Protein AF-0000000079330263 (afdb_homodimer)

Foldseek 3Di:
DFDWDFPPADPVVGDGQWIDGPQKIKGFWQFDDFQDDPLVGLVRSVVSVQVVQVVVPHGPLQFAEKEKEFQDQVCVVSNVVVQCVRNVPSHHHYDYDYDDDPDHRTGIHMITMGGHDD/DFDKDFPPADPVVGDGQWIDTHQKIKGWWQFDDFQDDPLVGLVRSVVSVQVVQVVVPHGPLQFAEKEKEFQDQVCVVSNVVVQCVRNVPSHHHYDYDYDDDPDHRTGIHMITMGGHDD

Structure (mmCIF, N/CA/C/O backbone):
data_AF-0000000079330263-model_v1
#
loop_
_entity.id
_entity.type
_entity.pdbx_description
1 polymer 'Enamine deaminase RidA'
#
loop_
_atom_site.group_PDB
_atom_site.id
_atom_site.type_symbol
_atom_site.label_atom_id
_atom_site.label_alt_id
_atom_site.label_comp_id
_atom_site.label_asym_id
_atom_site.label_entity_id
_atom_site.label_seq_id
_atom_site.pdbx_PDB_ins_code
_atom_site.Cartn_x
_atom_site.Cartn_y
_atom_site.Cartn_z
_atom_site.occupancy
_atom_site.B_iso_or_equiv
_atom_site.auth_seq_id
_atom_site.auth_comp_id
_atom_site.auth_asym_id
_atom_site.auth_atom_id
_atom_site.pdbx_PDB_model_num
ATOM 1 N N . MET A 1 1 ? -25.031 -0.51 -0.385 1 53.75 1 MET A N 1
ATOM 2 C CA . MET A 1 1 ? -24.031 0.442 0.065 1 53.75 1 MET A CA 1
ATOM 3 C C . MET A 1 1 ? -22.641 -0.197 0.071 1 53.75 1 MET A C 1
ATOM 5 O O . MET A 1 1 ? -22.453 -1.293 0.605 1 53.75 1 MET A O 1
ATOM 9 N N . ARG A 1 2 ? -21.766 0.109 -0.722 1 77.62 2 ARG A N 1
ATOM 10 C CA . ARG A 1 2 ? -20.484 -0.572 -0.693 1 77.62 2 ARG A CA 1
ATOM 11 C C . ARG A 1 2 ? -19.578 0.014 0.385 1 77.62 2 ARG A C 1
ATOM 13 O O . ARG A 1 2 ? -19.422 1.234 0.486 1 77.62 2 ARG A O 1
ATOM 20 N N . GLU A 1 3 ? -19.422 -0.667 1.469 1 88.94 3 GLU A N 1
ATOM 21 C CA . GLU A 1 3 ? -18.609 -0.334 2.629 1 88.94 3 GLU A CA 1
ATOM 22 C C . GLU A 1 3 ? -17.203 -0.909 2.492 1 88.94 3 GLU A C 1
ATOM 24 O O . GLU A 1 3 ? -16.969 -1.828 1.702 1 88.94 3 GLU A O 1
ATOM 29 N N . ILE A 1 4 ? -16.297 -0.275 3.236 1 96.69 4 ILE A N 1
ATOM 30 C CA . ILE A 1 4 ? -14.969 -0.854 3.342 1 96.69 4 ILE A CA 1
ATOM 31 C C . ILE A 1 4 ? -14.977 -1.976 4.375 1 96.69 4 ILE A C 1
ATOM 33 O O . ILE A 1 4 ? -15.406 -1.777 5.516 1 96.69 4 ILE A O 1
ATOM 37 N N . ILE A 1 5 ? -14.586 -3.131 4.012 1 97.44 5 ILE A N 1
ATOM 38 C CA . ILE A 1 5 ? -14.469 -4.277 4.91 1 97.44 5 ILE A CA 1
ATOM 39 C C . ILE A 1 5 ? -12.992 -4.605 5.125 1 97.44 5 ILE A C 1
ATOM 41 O O . ILE A 1 5 ? -12.234 -4.77 4.164 1 97.44 5 ILE A O 1
ATOM 45 N N . ARG A 1 6 ? -12.578 -4.641 6.348 1 97.75 6 ARG A N 1
ATOM 46 C CA . ARG A 1 6 ? -11.203 -4.957 6.723 1 97.75 6 ARG A CA 1
ATOM 47 C C . ARG A 1 6 ? -11.133 -6.281 7.477 1 97.75 6 ARG A C 1
ATOM 49 O O . ARG A 1 6 ? -11.867 -6.488 8.445 1 97.75 6 ARG A O 1
ATOM 56 N N . THR A 1 7 ? -10.281 -7.148 6.992 1 97.25 7 THR A N 1
ATOM 57 C CA . THR A 1 7 ? -10.109 -8.438 7.66 1 97.25 7 THR A CA 1
ATOM 58 C C . THR A 1 7 ? -8.633 -8.773 7.82 1 97.25 7 THR A C 1
ATOM 60 O O . THR A 1 7 ? -7.77 -8.094 7.258 1 97.25 7 THR A O 1
ATOM 63 N N . GLU A 1 8 ? -8.336 -9.859 8.766 1 95.81 8 GLU A N 1
ATOM 64 C CA . GLU A 1 8 ? -6.973 -10.211 9.141 1 95.81 8 GLU A CA 1
ATOM 65 C C . GLU A 1 8 ? -6.199 -8.992 9.625 1 95.81 8 GLU A C 1
ATOM 67 O O . GLU A 1 8 ? -5.145 -8.664 9.086 1 95.81 8 GLU A O 1
ATOM 72 N N . ILE A 1 9 ? -6.812 -8.414 10.609 1 95.56 9 ILE A N 1
ATOM 73 C CA . ILE A 1 9 ? -6.297 -7.176 11.188 1 95.56 9 ILE A CA 1
ATOM 74 C C . ILE A 1 9 ? -5.184 -7.496 12.18 1 95.56 9 ILE A C 1
ATOM 76 O O . ILE A 1 9 ? -5.367 -8.32 13.086 1 95.56 9 ILE A O 1
ATOM 80 N N . ASP A 1 10 ? -4.031 -6.91 11.914 1 92.88 10 ASP A N 1
ATOM 81 C CA . ASP A 1 10 ? -2.936 -6.957 12.875 1 92.88 10 ASP A CA 1
ATOM 82 C C . ASP A 1 10 ? -2.967 -5.742 13.805 1 92.88 10 ASP A C 1
ATOM 84 O O . ASP A 1 10 ? -2.574 -4.645 13.406 1 92.88 10 ASP A O 1
ATOM 88 N N . LYS A 1 11 ? -3.357 -5.902 14.992 1 90.19 11 LYS A N 1
ATOM 89 C CA . LYS A 1 11 ? -3.512 -4.801 15.938 1 90.19 11 LYS A CA 1
ATOM 90 C C . LYS A 1 11 ? -2.152 -4.289 16.406 1 90.19 11 LYS A C 1
ATOM 92 O O . LYS A 1 11 ? -1.993 -3.098 16.672 1 90.19 11 LYS A O 1
ATOM 97 N N . GLU A 1 12 ? -1.19 -5.18 16.438 1 87.06 12 GLU A N 1
ATOM 98 C CA . GLU A 1 12 ? 0.141 -4.812 16.906 1 87.06 12 GLU A CA 1
ATOM 99 C C . GLU A 1 12 ? 0.827 -3.848 15.945 1 87.06 12 GLU A C 1
ATOM 101 O O . GLU A 1 12 ? 1.35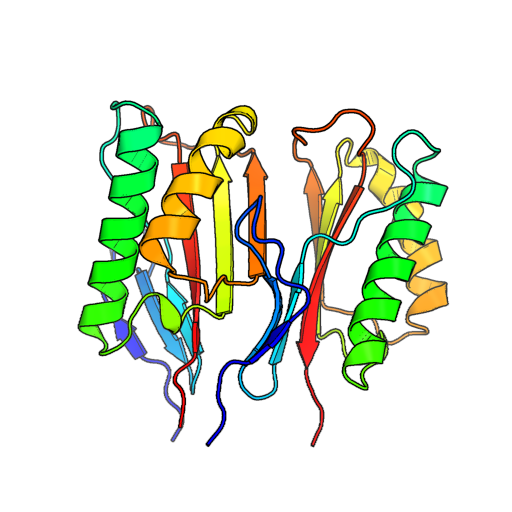4 -2.816 16.359 1 87.06 12 GLU A O 1
ATOM 106 N N . TRP A 1 13 ? 0.721 -4.148 14.672 1 86.88 13 TRP A N 1
ATOM 107 C CA . TRP A 1 13 ? 1.409 -3.324 13.688 1 86.88 13 TRP A CA 1
ATOM 108 C C . TRP A 1 13 ? 0.438 -2.371 13 1 86.88 13 TRP A C 1
ATOM 110 O O . TRP A 1 13 ? 0.838 -1.574 12.148 1 86.88 13 TRP A O 1
ATOM 120 N N . ALA A 1 14 ? -0.868 -2.486 13.328 1 91.31 14 ALA A N 1
ATOM 121 C CA . ALA A 1 14 ? -1.903 -1.544 12.906 1 91.31 14 ALA A CA 1
ATOM 122 C C . ALA A 1 14 ? -2.07 -1.551 11.391 1 91.31 14 ALA A C 1
ATOM 124 O O . ALA A 1 14 ? -1.958 -0.507 10.742 1 91.31 14 ALA A O 1
ATOM 125 N N . HIS A 1 15 ? -2.301 -2.674 10.805 1 93.88 15 HIS A N 1
ATOM 126 C CA . HIS A 1 15 ? -2.629 -2.824 9.391 1 93.88 15 HIS A CA 1
ATOM 127 C C . HIS A 1 15 ? -3.637 -3.949 9.18 1 93.88 15 HIS A C 1
ATOM 129 O O . HIS A 1 15 ? -3.824 -4.797 10.055 1 93.88 15 HIS A O 1
ATOM 135 N N . SER A 1 16 ? -4.285 -3.863 8.086 1 97.12 16 SER A N 1
ATOM 136 C CA . SER A 1 16 ? -5.184 -4.922 7.629 1 97.12 16 SER A CA 1
ATOM 137 C C . SER A 1 16 ? -4.617 -5.641 6.406 1 97.12 16 SER A C 1
ATOM 139 O O . SER A 1 16 ? -4.242 -5 5.422 1 97.12 16 SER A O 1
ATOM 141 N N . ALA A 1 17 ? -4.598 -6.922 6.492 1 97.81 17 ALA A N 1
ATOM 142 C CA . ALA A 1 17 ? -4.02 -7.699 5.398 1 97.81 17 ALA A CA 1
ATOM 143 C C . ALA A 1 17 ? -4.941 -7.715 4.188 1 97.81 17 ALA A C 1
ATOM 145 O O . ALA A 1 17 ? -4.484 -7.871 3.051 1 97.81 17 ALA A O 1
ATOM 146 N N . ILE A 1 18 ? -6.227 -7.613 4.4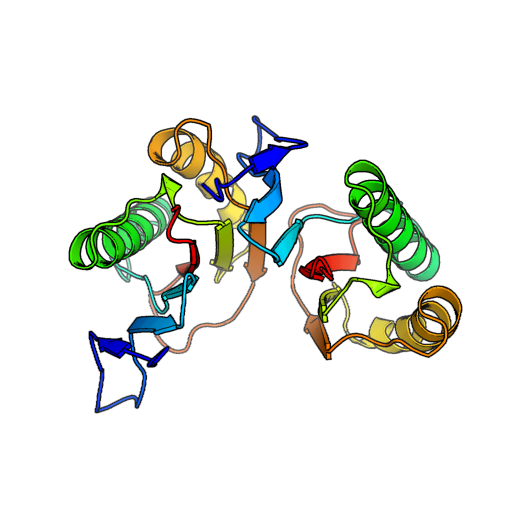65 1 98.62 18 ILE A N 1
ATOM 147 C CA . ILE A 1 18 ? -7.234 -7.621 3.408 1 98.62 18 ILE A CA 1
ATOM 148 C C . ILE A 1 18 ? -8.195 -6.449 3.602 1 98.62 18 ILE A C 1
ATOM 150 O O . ILE A 1 18 ? -8.836 -6.328 4.648 1 98.62 18 ILE A O 1
ATOM 154 N N . VAL A 1 19 ? -8.312 -5.637 2.623 1 98.62 19 VAL A N 1
ATOM 155 C CA . VAL A 1 19 ? -9.258 -4.52 2.648 1 98.62 19 VAL A CA 1
ATOM 156 C C . VAL A 1 19 ? -10.109 -4.539 1.384 1 98.62 19 VAL A C 1
ATOM 158 O O . VAL A 1 19 ? -9.602 -4.344 0.278 1 98.62 19 VAL A O 1
ATOM 161 N N . GLU A 1 20 ? -11.367 -4.758 1.574 1 98.19 20 GLU A N 1
ATOM 162 C CA . GLU A 1 20 ? -12.32 -4.723 0.471 1 98.19 20 GLU A CA 1
ATOM 163 C C . GLU A 1 20 ? -12.984 -3.352 0.36 1 98.19 20 GLU A C 1
ATOM 165 O O . GLU A 1 20 ? -13.555 -2.85 1.331 1 98.19 20 GLU A O 1
ATOM 170 N N . ALA A 1 21 ? -12.875 -2.764 -0.748 1 97.38 21 ALA A N 1
ATOM 171 C CA . ALA A 1 21 ? -13.484 -1.472 -1.046 1 97.38 21 ALA A CA 1
ATOM 172 C C . ALA A 1 21 ? -14.102 -1.465 -2.441 1 97.38 21 ALA A C 1
ATOM 174 O O . ALA A 1 21 ? -13.383 -1.408 -3.443 1 97.38 21 ALA A O 1
ATOM 175 N N . GLY A 1 22 ? -15.438 -1.451 -2.51 1 94.5 22 GLY A N 1
ATOM 176 C CA . GLY A 1 22 ? -16.078 -1.619 -3.807 1 94.5 22 GLY A CA 1
ATOM 177 C C . GLY A 1 22 ? -15.711 -2.924 -4.488 1 94.5 22 GLY A C 1
ATOM 178 O O . GLY A 1 22 ? -15.789 -3.992 -3.879 1 94.5 22 GLY A O 1
ATOM 179 N N . ASP A 1 23 ? -15.297 -2.803 -5.777 1 95.5 23 ASP A N 1
ATOM 180 C CA . ASP A 1 23 ? -14.961 -4.012 -6.523 1 95.5 23 ASP A CA 1
ATOM 181 C C . ASP A 1 23 ? -13.469 -4.328 -6.402 1 95.5 23 ASP A C 1
ATOM 183 O O . ASP A 1 23 ? -13 -5.332 -6.941 1 95.5 23 ASP A O 1
ATOM 187 N N . TYR A 1 24 ? -12.812 -3.512 -5.668 1 97.5 24 TYR A N 1
ATOM 188 C CA . TYR A 1 24 ? -11.375 -3.73 -5.535 1 97.5 24 TYR A CA 1
ATOM 189 C C . TYR A 1 24 ? -11.023 -4.219 -4.133 1 97.5 24 TYR A C 1
ATOM 191 O O . TYR A 1 24 ? -11.719 -3.896 -3.164 1 97.5 24 TYR A O 1
ATOM 199 N N . VAL A 1 25 ? -10.023 -5.012 -4.082 1 98.5 25 VAL A N 1
ATOM 200 C CA . VAL A 1 25 ? -9.492 -5.539 -2.828 1 98.5 25 VAL A CA 1
ATOM 201 C C . VAL A 1 25 ? -7.992 -5.273 -2.75 1 98.5 25 VAL A C 1
ATOM 203 O O . VAL A 1 25 ? -7.254 -5.551 -3.697 1 98.5 25 VAL A O 1
ATOM 206 N N . TYR A 1 26 ? -7.578 -4.723 -1.641 1 98.75 26 TYR A N 1
ATOM 207 C CA . TYR A 1 26 ? -6.168 -4.469 -1.362 1 98.75 26 TYR A CA 1
ATOM 208 C C . TYR A 1 26 ? -5.605 -5.508 -0.402 1 98.75 26 TYR A C 1
ATOM 210 O O . TYR A 1 26 ? -6.145 -5.715 0.687 1 98.75 26 TYR A O 1
ATOM 218 N N . ILE A 1 27 ? -4.523 -6.168 -0.833 1 98.56 27 ILE A N 1
ATOM 219 C CA . ILE A 1 27 ? -3.893 -7.227 -0.053 1 98.56 27 ILE A CA 1
ATOM 220 C C . ILE A 1 27 ? -2.428 -6.875 0.199 1 98.56 27 ILE A C 1
ATOM 222 O O . ILE A 1 27 ? -1.695 -6.531 -0.732 1 98.56 27 ILE A O 1
ATOM 226 N N . SER A 1 28 ? -2.109 -7.012 1.499 1 97.44 28 SER A N 1
ATOM 227 C CA . SER A 1 28 ? -0.76 -6.547 1.806 1 97.44 28 SER A CA 1
ATOM 228 C C . SER A 1 28 ? -0.02 -7.539 2.691 1 97.44 28 SER A C 1
ATOM 230 O O . SER A 1 28 ? -0.624 -8.477 3.227 1 97.44 28 SER A O 1
ATOM 232 N N . TYR A 1 29 ? 1.244 -7.449 2.752 1 95.94 29 TYR A N 1
ATOM 233 C CA . TYR A 1 29 ? 2.146 -8.148 3.658 1 95.94 29 TYR A CA 1
ATOM 234 C C . TYR A 1 29 ? 2.098 -9.656 3.42 1 95.94 29 TYR A C 1
ATOM 236 O O . TYR A 1 29 ? 1.979 -10.438 4.367 1 95.94 29 TYR A O 1
ATOM 244 N N . CYS A 1 30 ? 2.23 -10.023 2.189 1 98.12 30 CYS A N 1
ATOM 245 C CA . CYS A 1 30 ? 2.352 -11.445 1.898 1 98.12 30 CYS A CA 1
ATOM 246 C C . CYS A 1 30 ? 3.814 -11.875 1.88 1 98.12 30 CYS A C 1
ATOM 248 O O . CYS A 1 30 ? 4.543 -11.57 0.934 1 98.12 30 CYS A O 1
ATOM 250 N N . MET A 1 31 ? 4.16 -12.531 2.846 1 97.56 31 MET A N 1
ATOM 251 C CA . MET A 1 31 ? 5.508 -13.062 3.018 1 97.56 31 MET A CA 1
ATOM 252 C C . MET A 1 31 ? 5.484 -14.344 3.848 1 97.56 31 MET A C 1
ATOM 254 O O . MET A 1 31 ? 4.609 -14.523 4.695 1 97.56 31 MET A O 1
ATOM 258 N N . LYS A 1 32 ? 6.445 -15.102 3.549 1 97.62 32 LYS A N 1
ATOM 259 C CA . LYS A 1 32 ? 6.574 -16.375 4.258 1 97.62 32 LYS A CA 1
ATOM 260 C C . LYS A 1 32 ? 7.949 -17 4.016 1 97.62 32 LYS A C 1
ATOM 262 O O . LYS A 1 32 ? 8.672 -16.578 3.111 1 97.62 32 LYS A O 1
ATOM 267 N N . SER A 1 33 ? 8.391 -17.984 4.953 1 97.69 33 SER A N 1
ATOM 268 C CA . SER A 1 33 ? 9.586 -18.812 4.82 1 97.69 33 SER A CA 1
ATOM 269 C C . SER A 1 33 ? 10.852 -17.984 5.039 1 97.69 33 SER A C 1
ATOM 271 O O . SER A 1 33 ? 11.805 -18.094 4.266 1 97.69 33 SER A O 1
ATOM 273 N N . GLU A 1 34 ? 10.797 -17.109 6.086 1 96.31 34 GLU A N 1
ATOM 274 C CA . GLU A 1 34 ? 11.938 -16.266 6.441 1 96.31 34 GLU A CA 1
ATOM 275 C C . GLU A 1 34 ? 13.188 -17.109 6.68 1 96.31 34 GLU A C 1
ATOM 277 O O . GLU A 1 34 ? 13.125 -18.141 7.348 1 96.31 34 GLU A O 1
ATOM 282 N N . GLY A 1 35 ? 14.242 -16.672 6.117 1 97.62 35 GLY A N 1
ATOM 283 C CA . GLY A 1 35 ? 15.508 -17.344 6.344 1 97.62 35 GLY A CA 1
ATOM 284 C C . GLY A 1 35 ? 15.773 -18.453 5.344 1 97.62 35 GLY A C 1
ATOM 285 O O . GLY A 1 35 ? 16.859 -19.031 5.32 1 97.62 35 GLY A O 1
ATOM 286 N N . GLN A 1 36 ? 14.859 -18.781 4.562 1 98.31 36 GLN A N 1
ATOM 2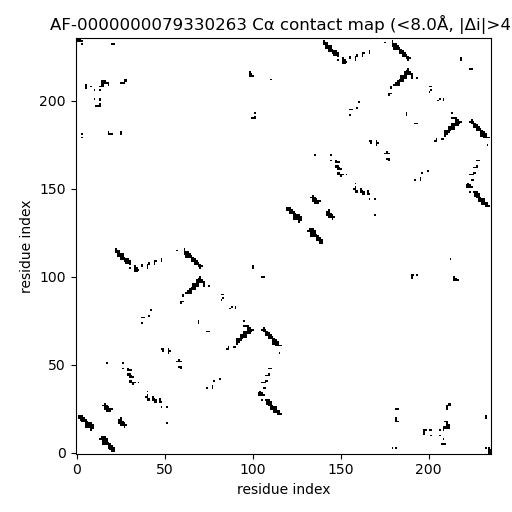87 C CA . GLN A 1 36 ? 15.031 -19.828 3.553 1 98.31 36 GLN A CA 1
ATOM 288 C C . GLN A 1 36 ? 15.508 -19.234 2.23 1 98.31 36 GLN A C 1
ATOM 290 O O . GLN A 1 36 ? 15.82 -18.047 2.152 1 98.31 36 GLN A O 1
ATOM 295 N N . SER A 1 37 ? 15.625 -20.156 1.206 1 97.94 37 SER A N 1
ATOM 296 C CA . SER A 1 37 ? 16.078 -19.703 -0.104 1 97.94 37 SER A CA 1
ATOM 297 C C . SER A 1 37 ? 15.086 -18.703 -0.702 1 97.94 37 SER A C 1
ATOM 299 O O . SER A 1 37 ? 13.906 -18.703 -0.349 1 97.94 37 SER A O 1
ATOM 301 N N . ILE A 1 38 ? 15.5 -17.938 -1.606 1 97.69 38 ILE A N 1
ATOM 302 C CA . ILE A 1 38 ? 14.664 -16.922 -2.26 1 97.69 38 ILE A CA 1
ATOM 303 C C . ILE A 1 38 ? 13.516 -17.609 -2.996 1 97.69 38 ILE A C 1
ATOM 305 O O . ILE A 1 38 ? 12.391 -17.109 -2.992 1 97.69 38 ILE A O 1
ATOM 309 N N . GLU A 1 39 ? 13.758 -18.703 -3.584 1 97.44 39 GLU A N 1
ATOM 310 C CA . GLU A 1 39 ? 12.703 -19.453 -4.27 1 97.44 39 GLU A CA 1
ATOM 311 C C . GLU A 1 39 ? 11.602 -19.859 -3.299 1 97.44 39 GLU A C 1
ATOM 313 O O . GLU A 1 39 ? 10.414 -19.734 -3.605 1 97.44 39 GLU A O 1
ATOM 318 N N . ASN A 1 40 ? 12.016 -20.312 -2.156 1 98.25 40 ASN A N 1
ATOM 319 C CA . ASN A 1 40 ? 11.055 -20.719 -1.139 1 98.25 40 ASN A CA 1
ATOM 320 C C . ASN A 1 40 ? 10.258 -19.516 -0.614 1 98.25 40 ASN A C 1
ATOM 322 O O . ASN A 1 40 ? 9.062 -19.625 -0.357 1 98.25 40 ASN A O 1
ATOM 326 N N . GLN A 1 41 ? 10.93 -18.453 -0.481 1 98.56 41 GLN A N 1
ATOM 327 C CA . GLN A 1 41 ? 10.25 -17.266 0.025 1 98.56 41 GLN A CA 1
ATOM 328 C C . GLN A 1 41 ? 9.25 -16.734 -0.995 1 98.56 41 GLN A C 1
ATOM 330 O O . GLN A 1 41 ? 8.148 -16.328 -0.634 1 98.56 41 GLN A O 1
ATOM 335 N N . ILE A 1 42 ? 9.617 -16.75 -2.318 1 98.38 42 ILE A N 1
ATOM 336 C CA . ILE A 1 42 ? 8.703 -16.297 -3.357 1 98.38 42 ILE A CA 1
ATOM 337 C C . ILE A 1 42 ? 7.484 -17.203 -3.408 1 98.38 42 ILE A C 1
ATOM 339 O O . ILE A 1 42 ? 6.344 -16.734 -3.387 1 98.38 42 ILE A O 1
ATOM 343 N N . ASN A 1 43 ? 7.723 -18.484 -3.367 1 98.25 43 ASN A N 1
ATOM 344 C CA . ASN A 1 43 ? 6.605 -19.422 -3.371 1 98.25 43 ASN A CA 1
ATOM 345 C C . ASN A 1 43 ? 5.727 -19.25 -2.137 1 98.25 43 ASN A C 1
ATOM 347 O O . ASN A 1 43 ? 4.496 -19.25 -2.242 1 98.25 43 ASN A O 1
ATOM 351 N N . GLY A 1 44 ? 6.371 -19.141 -1.05 1 98.44 44 GLY A N 1
ATOM 352 C CA . GLY A 1 44 ? 5.629 -18.938 0.184 1 98.44 44 GLY A CA 1
ATOM 353 C C . GLY A 1 44 ? 4.777 -17.688 0.167 1 98.44 44 GLY A C 1
ATOM 354 O O . GLY A 1 44 ? 3.633 -17.703 0.628 1 98.44 44 GLY A O 1
ATOM 355 N N . ALA A 1 45 ? 5.309 -16.578 -0.339 1 98.5 45 ALA A N 1
ATOM 356 C CA . ALA A 1 45 ? 4.574 -15.32 -0.423 1 98.5 45 ALA A CA 1
ATOM 357 C C . ALA A 1 45 ? 3.334 -15.469 -1.301 1 98.5 45 ALA A C 1
ATOM 359 O O . ALA A 1 45 ? 2.258 -14.977 -0.951 1 98.5 45 ALA A O 1
ATOM 360 N N . PHE A 1 46 ? 3.471 -16.125 -2.377 1 98.44 46 PHE A N 1
ATOM 361 C CA . PHE A 1 46 ? 2.336 -16.312 -3.275 1 98.44 46 PHE A CA 1
ATOM 362 C C . PHE A 1 46 ? 1.331 -17.297 -2.691 1 98.44 46 PHE A C 1
ATOM 364 O O . PHE A 1 46 ? 0.13 -17.188 -2.949 1 98.44 46 PHE A O 1
ATOM 371 N N . ASP A 1 47 ? 1.809 -18.297 -1.874 1 98.69 47 ASP A N 1
ATOM 372 C CA . ASP A 1 47 ? 0.871 -19.125 -1.136 1 98.69 47 ASP A CA 1
ATOM 373 C C . ASP A 1 47 ? 0.003 -18.297 -0.199 1 98.69 47 ASP A C 1
ATOM 375 O O . ASP A 1 47 ? -1.213 -18.484 -0.134 1 98.69 47 ASP A O 1
ATOM 379 N N . VAL A 1 48 ? 0.627 -17.391 0.501 1 98.62 48 VAL A N 1
ATOM 380 C CA . VAL A 1 48 ? -0.09 -16.516 1.422 1 98.62 48 VAL A CA 1
ATOM 381 C C . VAL A 1 48 ? -1.102 -15.68 0.651 1 98.62 48 VAL A C 1
ATOM 383 O O . VAL A 1 48 ? -2.262 -15.562 1.055 1 98.62 48 VAL A O 1
ATOM 386 N N . LEU A 1 49 ? -0.643 -15.094 -0.496 1 98.56 49 LEU A N 1
ATOM 387 C CA . LEU A 1 49 ? -1.524 -14.281 -1.331 1 98.56 49 LEU A CA 1
ATOM 388 C C . LEU A 1 49 ? -2.727 -15.094 -1.798 1 98.56 49 LEU A C 1
ATOM 390 O O . LEU A 1 49 ? -3.867 -14.641 -1.699 1 98.56 49 LEU A O 1
ATOM 394 N N . SER A 1 50 ? -2.482 -16.266 -2.225 1 98.44 50 SER A N 1
ATOM 395 C CA . SER A 1 50 ? -3.549 -17.156 -2.689 1 98.44 50 SER A CA 1
ATOM 396 C C . SER A 1 50 ? -4.527 -17.469 -1.565 1 98.44 50 SER A C 1
ATOM 398 O O . SER A 1 50 ? -5.742 -17.422 -1.762 1 98.44 50 SER A O 1
ATOM 400 N N . GLU A 1 51 ? -4.02 -17.797 -0.457 1 98.56 51 GLU A N 1
ATOM 401 C CA . GLU A 1 51 ? -4.852 -18.125 0.694 1 98.56 51 GLU A CA 1
ATOM 402 C C . GLU A 1 51 ? -5.746 -16.953 1.085 1 98.56 51 GLU A C 1
ATOM 404 O O . GLU A 1 51 ? -6.926 -17.141 1.385 1 98.56 51 GLU A O 1
ATOM 409 N N . ARG A 1 52 ? -5.199 -15.805 1.096 1 98.44 52 ARG A N 1
ATOM 410 C CA . ARG A 1 52 ? -5.965 -14.617 1.446 1 98.44 52 ARG A CA 1
ATOM 411 C C . ARG A 1 52 ? -7.07 -14.352 0.427 1 98.44 52 ARG A C 1
ATOM 413 O O . ARG A 1 52 ? -8.195 -14.008 0.796 1 98.44 52 ARG A O 1
ATOM 420 N N . LEU A 1 53 ? -6.75 -14.5 -0.809 1 98.38 53 LEU A N 1
ATOM 421 C CA . LEU A 1 53 ? -7.75 -14.328 -1.86 1 98.38 53 LEU A CA 1
ATOM 422 C C . LEU A 1 53 ? -8.875 -15.344 -1.712 1 98.38 53 LEU A C 1
ATOM 424 O O . LEU A 1 53 ? -10.055 -14.992 -1.831 1 98.38 53 LEU A O 1
ATOM 428 N N . GLU A 1 54 ? -8.531 -16.547 -1.384 1 98.25 54 GLU A N 1
ATOM 429 C CA . GLU A 1 54 ? -9.523 -17.609 -1.25 1 98.25 54 GLU A CA 1
ATOM 430 C C . GLU A 1 54 ? -10.492 -17.328 -0.111 1 98.25 54 GLU A C 1
ATOM 432 O O . GLU A 1 54 ? -11.68 -17.656 -0.197 1 98.25 54 GLU A O 1
ATOM 437 N N . LYS A 1 55 ? -10.039 -16.734 0.914 1 97.88 55 LYS A N 1
ATOM 438 C CA . LYS A 1 55 ? -10.867 -16.406 2.07 1 97.88 55 LYS A CA 1
ATOM 439 C C . LYS A 1 55 ? -12.016 -15.484 1.681 1 97.88 55 LYS A C 1
ATOM 441 O O . LYS A 1 55 ? -13.016 -15.391 2.395 1 97.88 55 LYS A O 1
ATOM 446 N N . ILE A 1 56 ? -11.82 -14.82 0.568 1 97.31 56 ILE A N 1
ATOM 447 C CA . ILE A 1 56 ? -12.859 -13.875 0.166 1 97.31 56 ILE A CA 1
ATOM 448 C C . ILE A 1 56 ? -13.422 -14.289 -1.192 1 97.31 56 ILE A C 1
ATOM 450 O O . ILE A 1 56 ? -13.969 -13.453 -1.923 1 97.31 56 ILE A O 1
ATOM 454 N N . GLY A 1 57 ? -13.164 -15.477 -1.587 1 97.69 57 GLY A N 1
ATOM 455 C CA . GLY A 1 57 ? -13.781 -16.062 -2.766 1 97.69 57 GLY A CA 1
ATOM 456 C C . GLY A 1 57 ? -13.094 -15.664 -4.059 1 97.69 57 GLY A C 1
ATOM 457 O O . GLY A 1 57 ? -13.711 -15.68 -5.125 1 97.69 57 GLY A O 1
ATOM 458 N N . LEU A 1 58 ? -11.898 -15.211 -4.035 1 98.19 58 LEU A N 1
ATOM 459 C CA . LEU A 1 58 ? -11.133 -14.836 -5.215 1 98.19 58 LEU A CA 1
ATOM 460 C C . LEU A 1 58 ? -9.953 -15.773 -5.426 1 98.19 58 LEU A C 1
ATOM 462 O O . LEU A 1 58 ? -9.727 -16.688 -4.621 1 98.19 58 LEU A O 1
ATOM 466 N N . THR A 1 59 ? -9.352 -15.602 -6.555 1 97.88 59 THR A N 1
ATOM 467 C CA . THR A 1 59 ? -8.172 -16.375 -6.918 1 97.88 59 THR A CA 1
ATOM 468 C C . THR A 1 59 ? -7.074 -15.469 -7.465 1 97.88 59 THR A C 1
ATOM 470 O O . THR A 1 59 ? -7.258 -14.258 -7.574 1 97.88 59 THR A O 1
ATOM 473 N N . LEU A 1 60 ? -5.941 -16.047 -7.812 1 98 60 LEU A N 1
ATOM 474 C CA . LEU A 1 60 ? -4.844 -15.273 -8.383 1 98 60 LEU A CA 1
ATOM 475 C C . LEU A 1 60 ? -5.266 -14.617 -9.688 1 98 60 LEU A C 1
ATOM 477 O O . LEU A 1 60 ? -4.746 -13.562 -10.055 1 98 60 LEU A O 1
ATOM 481 N N . LYS A 1 61 ? -6.23 -15.148 -10.367 1 96.44 61 LYS A N 1
ATOM 482 C CA . LYS A 1 61 ? -6.711 -14.594 -11.625 1 96.44 61 LYS A CA 1
ATOM 483 C C . LYS A 1 61 ? -7.402 -13.25 -11.414 1 96.44 61 LYS A C 1
ATOM 485 O O . LYS A 1 61 ? -7.586 -12.484 -12.359 1 96.44 61 LYS A O 1
ATOM 490 N N . SER A 1 62 ? -7.773 -13.016 -10.219 1 98.06 62 SER A N 1
ATOM 491 C CA . SER A 1 62 ? -8.484 -11.781 -9.891 1 98.06 62 SER A CA 1
ATOM 492 C C . SER A 1 62 ? -7.508 -10.641 -9.633 1 98.06 62 SER A C 1
ATOM 494 O O . SER A 1 62 ? -7.922 -9.492 -9.453 1 98.06 62 SER A O 1
ATOM 496 N N . VAL A 1 63 ? -6.199 -10.93 -9.648 1 98.5 63 VAL A N 1
ATOM 497 C CA . VAL A 1 63 ? -5.207 -9.898 -9.336 1 98.5 63 VAL A CA 1
ATOM 498 C C . VAL A 1 63 ? -4.984 -9.008 -10.555 1 98.5 63 VAL A C 1
ATOM 500 O O . VAL A 1 63 ? -4.602 -9.492 -11.617 1 98.5 63 VAL A O 1
ATOM 503 N N . ALA A 1 64 ? -5.281 -7.711 -10.352 1 98.31 64 ALA A N 1
ATOM 504 C CA . ALA A 1 64 ? -5.102 -6.734 -11.422 1 98.31 64 ALA A CA 1
ATOM 505 C C . ALA A 1 64 ? -3.682 -6.176 -11.422 1 98.31 64 ALA A C 1
ATOM 507 O O . ALA A 1 64 ? -3.111 -5.914 -12.484 1 98.31 64 ALA A O 1
ATOM 508 N N . GLN A 1 65 ? -3.092 -5.988 -10.227 1 98.19 65 GLN A N 1
ATOM 509 C CA . GLN A 1 65 ? -1.765 -5.402 -10.07 1 98.19 65 GLN A CA 1
ATOM 510 C C . GLN A 1 65 ? -1.033 -6.008 -8.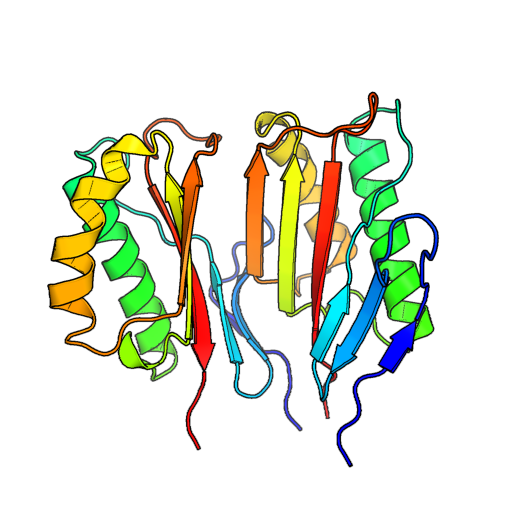883 1 98.19 65 GLN A C 1
ATOM 512 O O . GLN A 1 65 ? -1.662 -6.41 -7.898 1 98.19 65 GLN A O 1
ATOM 517 N N . MET A 1 66 ? 0.285 -6.07 -9.016 1 97.69 66 MET A N 1
ATOM 518 C CA . MET A 1 66 ? 1.044 -6.504 -7.852 1 97.69 66 MET A CA 1
ATOM 519 C C . MET A 1 66 ? 2.361 -5.746 -7.742 1 97.69 66 MET A C 1
ATOM 521 O O . MET A 1 66 ? 2.941 -5.352 -8.758 1 97.69 66 MET A O 1
ATOM 525 N N . ASP A 1 67 ? 2.805 -5.516 -6.531 1 97.94 67 ASP A N 1
ATOM 526 C CA . ASP A 1 67 ? 4.102 -4.957 -6.168 1 97.94 67 ASP A CA 1
ATOM 527 C C . ASP A 1 67 ? 5.004 -6.023 -5.547 1 97.94 67 ASP A C 1
ATOM 529 O O . ASP A 1 67 ? 4.699 -6.555 -4.48 1 97.94 67 ASP A O 1
ATOM 533 N N . CYS A 1 68 ? 6.07 -6.273 -6.258 1 98.25 68 CYS A N 1
ATOM 534 C CA . CYS A 1 68 ? 7.035 -7.258 -5.785 1 98.25 68 CYS A CA 1
ATOM 535 C C . CYS A 1 68 ? 8.258 -6.574 -5.18 1 98.25 68 CYS A C 1
ATOM 537 O O . CYS A 1 68 ? 9.062 -5.98 -5.902 1 98.25 68 CYS A O 1
ATOM 539 N N . LEU A 1 69 ? 8.414 -6.691 -3.852 1 98.25 69 LEU A N 1
ATOM 540 C CA . LEU A 1 69 ? 9.5 -6.059 -3.111 1 98.25 69 LEU A CA 1
ATOM 541 C C . LEU A 1 69 ? 10.633 -7.051 -2.857 1 98.25 69 LEU A C 1
ATOM 543 O O . LEU A 1 69 ? 10.414 -8.117 -2.273 1 98.25 69 LEU A O 1
ATOM 547 N N . PHE A 1 70 ? 11.812 -6.68 -3.283 1 98 70 PHE A N 1
ATOM 548 C CA . PHE A 1 70 ? 12.992 -7.527 -3.127 1 98 70 PHE A CA 1
ATOM 549 C C . PHE A 1 70 ? 14.023 -6.855 -2.23 1 98 70 PHE A C 1
ATOM 551 O O . PHE A 1 70 ? 14.219 -5.641 -2.301 1 98 70 PHE A O 1
ATOM 558 N N . ARG A 1 71 ? 14.711 -7.699 -1.418 1 97.69 71 ARG A N 1
ATOM 559 C CA . ARG A 1 71 ? 15.914 -7.223 -0.742 1 97.69 71 ARG A CA 1
ATOM 560 C C . ARG A 1 71 ? 17.062 -7.043 -1.729 1 97.69 71 ARG A C 1
ATOM 562 O O . ARG A 1 71 ? 17.875 -6.133 -1.582 1 97.69 71 ARG A O 1
ATOM 569 N N . ASP A 1 72 ? 17.188 -7.961 -2.678 1 97.38 72 ASP A N 1
ATOM 570 C CA . ASP A 1 72 ? 18.125 -7.91 -3.805 1 97.38 72 ASP A CA 1
ATOM 571 C C . ASP A 1 72 ? 17.391 -8.109 -5.129 1 97.38 72 ASP A C 1
ATOM 573 O O . ASP A 1 72 ? 16.906 -9.203 -5.422 1 97.38 72 ASP A O 1
ATOM 577 N N . ILE A 1 73 ? 17.375 -7.086 -5.953 1 96.94 73 ILE A N 1
ATOM 578 C CA . ILE A 1 73 ? 16.594 -7.066 -7.176 1 96.94 73 ILE A CA 1
ATOM 579 C C . ILE A 1 73 ? 17.109 -8.133 -8.141 1 96.94 73 ILE A C 1
ATOM 581 O O . ILE A 1 73 ? 16.406 -8.531 -9.07 1 96.94 73 ILE A O 1
ATOM 585 N N . LYS A 1 74 ? 18.281 -8.57 -7.961 1 96.44 74 LYS A N 1
ATOM 586 C CA . LYS A 1 74 ? 18.812 -9.617 -8.828 1 96.44 74 LYS A CA 1
ATOM 587 C C . LYS A 1 74 ? 17.984 -10.898 -8.727 1 96.44 74 LYS A C 1
ATOM 589 O O . LYS A 1 74 ? 18 -11.727 -9.633 1 96.44 74 LYS A O 1
ATOM 594 N N . ASP A 1 75 ? 17.297 -11.031 -7.668 1 96.81 75 ASP A N 1
ATOM 595 C CA . ASP A 1 75 ? 16.469 -12.219 -7.434 1 96.81 75 ASP A CA 1
ATOM 596 C C . ASP A 1 75 ? 15.227 -12.211 -8.312 1 96.81 75 ASP A C 1
ATOM 598 O O . ASP A 1 75 ? 14.484 -13.188 -8.359 1 96.81 75 ASP A O 1
ATOM 602 N N . LEU A 1 76 ? 15.008 -11.125 -9.016 1 96 76 LEU A N 1
ATOM 603 C CA . LEU A 1 76 ? 13.875 -11.008 -9.922 1 96 76 LEU A CA 1
ATOM 604 C C . LEU A 1 76 ? 13.883 -12.141 -10.945 1 96 76 LEU A C 1
ATOM 606 O O . LEU A 1 76 ? 12.828 -12.539 -11.445 1 96 76 LEU A O 1
ATOM 610 N N . SER A 1 77 ? 15 -12.688 -11.227 1 94.88 77 SER A N 1
ATOM 611 C CA . SER A 1 77 ? 15.133 -13.75 -12.219 1 94.88 77 SER A CA 1
ATOM 612 C C . SER A 1 77 ? 14.367 -15 -11.789 1 94.88 77 SER A C 1
ATOM 614 O O . SER A 1 77 ? 13.969 -15.805 -12.633 1 94.88 77 SER A O 1
ATOM 616 N N . PHE A 1 78 ? 14.094 -15.172 -10.539 1 94.88 78 PHE A N 1
ATOM 617 C CA . PHE A 1 78 ? 13.398 -16.344 -10.016 1 94.88 78 PHE A CA 1
ATOM 618 C C . PHE A 1 78 ? 11.891 -1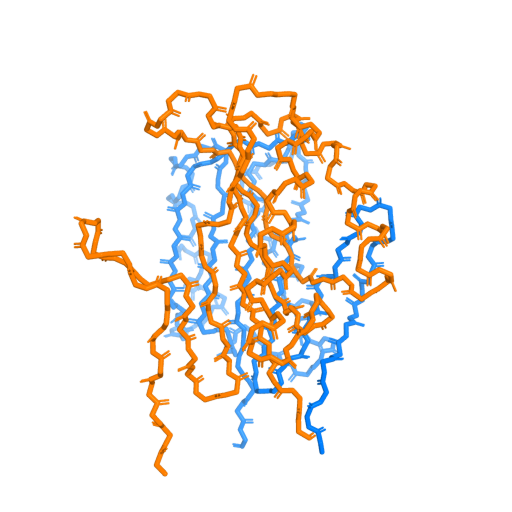6.172 -10.125 1 94.88 78 PHE A C 1
ATOM 620 O O . PHE A 1 78 ? 11.133 -17.141 -9.992 1 94.88 78 PHE A O 1
ATOM 627 N N . LEU A 1 79 ? 11.398 -14.984 -10.359 1 95.38 79 LEU A N 1
ATOM 628 C CA . LEU A 1 79 ? 9.984 -14.648 -10.289 1 95.38 79 LEU A CA 1
ATOM 629 C C . LEU A 1 79 ? 9.25 -15.133 -11.539 1 95.38 79 LEU A C 1
ATOM 631 O O . LEU A 1 79 ? 8.125 -15.641 -11.445 1 95.38 79 LEU A O 1
ATOM 635 N N . GLY A 1 80 ? 9.844 -15.047 -12.672 1 91.5 80 GLY A N 1
ATOM 636 C CA . GLY A 1 80 ? 9.203 -15.312 -13.953 1 91.5 80 GLY A CA 1
ATOM 637 C C . GLY A 1 80 ? 8.562 -16.688 -14.031 1 91.5 80 GLY A C 1
ATOM 638 O O . GLY A 1 80 ? 7.379 -16.812 -14.336 1 91.5 80 GLY A O 1
ATOM 639 N N . GLU A 1 81 ? 9.328 -17.656 -13.797 1 91.19 81 GLU A N 1
ATOM 640 C CA . GLU A 1 81 ? 8.828 -19.016 -13.906 1 91.19 81 GLU A CA 1
ATOM 641 C C . GLU A 1 81 ? 7.695 -19.281 -12.922 1 91.19 81 GLU A C 1
ATOM 643 O O . GLU A 1 81 ? 6.73 -19.969 -13.242 1 91.19 81 GLU A O 1
ATOM 648 N N . ILE A 1 82 ? 7.844 -18.734 -11.773 1 93.88 82 ILE A N 1
ATOM 649 C CA . ILE A 1 82 ? 6.84 -18.938 -10.734 1 93.88 82 ILE A CA 1
ATOM 650 C C . ILE A 1 82 ? 5.531 -18.266 -11.141 1 93.88 82 ILE A C 1
ATOM 652 O O . ILE A 1 82 ? 4.457 -18.859 -11.016 1 93.88 82 ILE A O 1
ATOM 656 N N . ILE A 1 83 ? 5.629 -17.094 -11.617 1 94.5 83 ILE A N 1
ATOM 657 C CA . ILE A 1 83 ? 4.449 -16.359 -12.055 1 94.5 83 ILE A CA 1
ATOM 658 C C . ILE A 1 83 ? 3.795 -17.078 -13.227 1 94.5 83 ILE A C 1
ATOM 660 O O . ILE A 1 83 ? 2.57 -17.219 -13.273 1 94.5 83 ILE A O 1
ATOM 664 N N . LYS A 1 84 ? 4.543 -17.547 -14.211 1 94 84 LYS A N 1
ATOM 665 C CA . LYS A 1 84 ? 4.02 -18.281 -15.359 1 94 84 LYS A CA 1
ATOM 666 C C . LYS A 1 84 ? 3.191 -19.484 -14.922 1 94 84 LYS A C 1
ATOM 668 O O . LYS A 1 84 ? 2.094 -19.703 -15.43 1 94 84 LYS A O 1
ATOM 673 N N . GLU A 1 85 ? 3.646 -20.156 -14.023 1 94.19 85 GLU A N 1
ATOM 674 C CA . GLU A 1 85 ? 3 -21.375 -13.547 1 94.19 85 GLU A CA 1
ATOM 675 C C . GLU A 1 85 ? 1.729 -21.062 -12.766 1 94.19 85 GLU A C 1
ATOM 677 O O . GLU A 1 85 ? 0.706 -21.719 -12.938 1 94.19 85 GLU A O 1
ATOM 682 N N . ARG A 1 86 ? 1.738 -20.062 -12 1 95.81 86 ARG A N 1
ATOM 683 C CA . ARG A 1 86 ? 0.671 -19.844 -11.031 1 95.81 86 ARG A CA 1
ATOM 684 C C . ARG A 1 86 ? -0.475 -19.047 -11.641 1 95.81 86 ARG A C 1
ATOM 686 O O . ARG A 1 86 ? -1.638 -19.25 -11.281 1 95.81 86 ARG A O 1
ATOM 693 N N . PHE A 1 87 ? -0.168 -18.172 -12.531 1 96.19 87 PHE A N 1
ATOM 694 C CA . PHE A 1 87 ? -1.189 -17.281 -13.07 1 96.19 87 PHE A CA 1
ATOM 695 C C . PHE A 1 87 ? -1.718 -17.812 -14.398 1 96.19 87 PHE A C 1
ATOM 697 O O . PHE A 1 87 ? -2.73 -17.312 -14.906 1 96.19 87 PHE A O 1
ATOM 704 N N . GLU A 1 88 ? -0.981 -18.734 -15.039 1 91.94 88 GLU A N 1
ATOM 705 C CA . GLU A 1 88 ? -1.441 -19.469 -16.203 1 91.94 88 GLU A CA 1
ATOM 706 C C . GLU A 1 88 ? -1.849 -18.531 -17.328 1 91.94 88 GLU A C 1
ATOM 708 O O . GLU A 1 88 ? -2.928 -18.672 -17.906 1 91.94 88 GLU A O 1
ATOM 713 N N . GLY A 1 89 ? -1.09 -17.531 -17.578 1 93 89 GLY A N 1
ATOM 714 C CA . GLY A 1 89 ? -1.314 -16.656 -18.719 1 93 89 GLY A CA 1
ATOM 715 C C . GLY A 1 89 ? -2.1 -15.406 -18.359 1 93 89 GLY A C 1
ATOM 716 O O . GLY A 1 89 ? -2.176 -14.469 -19.141 1 93 89 GLY A O 1
ATOM 717 N N . LYS A 1 90 ? -2.73 -15.352 -17.219 1 94.94 90 LYS A N 1
ATOM 718 C CA . LYS A 1 90 ? -3.467 -14.18 -16.766 1 94.94 90 LYS A CA 1
ATOM 719 C C . LYS A 1 90 ? -2.598 -13.305 -15.859 1 94.94 90 LYS A C 1
ATOM 721 O O . LYS A 1 90 ? -2.914 -13.102 -14.688 1 94.94 90 LYS A O 1
ATOM 726 N N . TYR A 1 91 ? -1.636 -12.711 -16.438 1 95.94 91 TYR A N 1
ATOM 727 C CA . TYR A 1 91 ? -0.605 -12 -15.695 1 95.94 91 TYR A CA 1
ATOM 728 C C . TYR A 1 91 ? -1.094 -10.617 -15.273 1 95.94 91 TYR A C 1
ATOM 730 O O . TYR A 1 91 ? -1.657 -9.875 -16.094 1 95.94 91 TYR A O 1
ATOM 738 N N . PRO A 1 92 ? -0.84 -10.281 -14.094 1 97.06 92 PRO A N 1
ATOM 739 C CA . PRO A 1 92 ? -1.183 -8.93 -13.641 1 97.06 92 PRO A CA 1
ATOM 740 C C . PRO A 1 92 ? -0.19 -7.879 -14.133 1 97.06 92 PRO A C 1
ATOM 742 O O . PRO A 1 92 ? 0.895 -8.227 -14.609 1 97.06 92 PRO A O 1
ATOM 745 N N . ALA A 1 93 ? -0.611 -6.566 -14.109 1 96.88 93 ALA A N 1
ATOM 746 C CA . ALA A 1 93 ? 0.387 -5.5 -14.148 1 96.88 93 ALA A CA 1
ATOM 747 C C . ALA A 1 93 ? 1.334 -5.594 -12.953 1 96.88 93 ALA A C 1
ATOM 749 O O . ALA A 1 93 ? 0.894 -5.762 -11.812 1 96.88 93 ALA A O 1
ATOM 750 N N . ARG A 1 94 ? 2.609 -5.555 -13.164 1 95.69 94 ARG A N 1
ATOM 751 C CA . ARG A 1 94 ? 3.543 -5.848 -12.086 1 95.69 94 ARG A CA 1
ATOM 752 C C . ARG A 1 94 ? 4.641 -4.793 -12 1 95.69 94 ARG A C 1
ATOM 754 O O . ARG A 1 94 ? 5.16 -4.352 -13.031 1 95.69 94 ARG A O 1
ATOM 761 N N . LYS A 1 95 ? 4.93 -4.453 -10.836 1 96.12 95 LYS A N 1
ATOM 762 C CA . LYS A 1 95 ? 6.129 -3.686 -10.516 1 96.12 95 LYS A CA 1
ATOM 763 C C . LYS A 1 95 ? 7.039 -4.461 -9.562 1 96.12 95 LYS A C 1
ATOM 765 O O . LYS A 1 95 ? 6.562 -5.156 -8.664 1 96.12 95 LYS A O 1
ATOM 770 N N . ALA A 1 96 ? 8.305 -4.375 -9.852 1 96.12 96 ALA A N 1
ATOM 771 C CA . ALA A 1 96 ? 9.32 -4.988 -9 1 96.12 96 ALA A CA 1
ATOM 772 C C . ALA A 1 96 ? 10.414 -3.988 -8.641 1 96.12 96 ALA A C 1
ATOM 774 O O . ALA A 1 96 ? 10.867 -3.221 -9.492 1 96.12 96 ALA A O 1
ATOM 775 N N . TYR A 1 97 ? 10.758 -3.947 -7.363 1 96.5 97 TYR A N 1
ATOM 776 C CA . TYR A 1 97 ? 11.812 -3.023 -6.973 1 96.5 97 TYR A CA 1
ATOM 777 C C . TYR A 1 97 ? 12.531 -3.512 -5.723 1 96.5 97 TYR A C 1
ATOM 779 O O . TYR A 1 97 ? 12.031 -4.395 -5.02 1 96.5 97 TYR A O 1
ATOM 787 N N . GLU A 1 98 ? 13.75 -2.967 -5.551 1 98 98 GLU A N 1
ATOM 788 C CA . GLU A 1 98 ? 14.578 -3.258 -4.383 1 98 98 GLU A CA 1
ATOM 789 C C . GLU A 1 98 ? 14.242 -2.322 -3.225 1 98 98 GLU A C 1
ATOM 791 O O . GLU A 1 98 ? 14.039 -1.122 -3.426 1 98 98 GLU A O 1
ATOM 796 N N . THR A 1 99 ? 14.109 -2.918 -2.053 1 97.12 99 THR A N 1
ATOM 797 C CA . THR A 1 99 ? 13.961 -2.131 -0.835 1 97.12 99 THR A CA 1
ATOM 798 C C . THR A 1 99 ? 14.602 -2.844 0.352 1 97.12 99 THR A C 1
ATOM 800 O O . THR A 1 99 ? 14.977 -4.016 0.252 1 97.12 99 THR A O 1
ATOM 803 N N . LYS A 1 100 ? 14.727 -2.127 1.453 1 95.44 100 LYS A N 1
ATOM 804 C CA . LYS A 1 100 ? 15.188 -2.75 2.693 1 95.44 100 LYS A CA 1
ATOM 805 C C . LYS A 1 100 ? 14.008 -3.234 3.531 1 95.44 100 LYS A C 1
ATOM 807 O O . LYS A 1 100 ? 12.906 -2.676 3.451 1 95.44 100 LYS A O 1
ATOM 812 N N . PHE A 1 101 ? 14.25 -4.266 4.301 1 93.69 101 PHE A N 1
ATOM 813 C CA . PHE A 1 101 ? 13.281 -4.801 5.246 1 93.69 101 PHE A CA 1
ATOM 814 C C . PHE A 1 101 ? 13.781 -4.668 6.676 1 93.69 101 PHE A C 1
ATOM 816 O O . PHE A 1 101 ? 14.984 -4.758 6.93 1 93.69 101 PHE A O 1
ATOM 823 N N . ILE A 1 102 ? 12.875 -4.508 7.566 1 88.19 102 ILE A N 1
ATOM 824 C CA . ILE A 1 102 ? 13.258 -4.328 8.961 1 88.19 102 ILE A CA 1
ATOM 825 C C . ILE A 1 102 ? 13.688 -5.672 9.555 1 88.19 102 ILE A C 1
ATOM 827 O O . ILE A 1 102 ? 14.602 -5.73 10.383 1 88.19 102 ILE A O 1
ATOM 831 N N . ARG A 1 103 ? 13.023 -6.691 9.172 1 90.25 103 ARG A N 1
ATOM 832 C CA . ARG A 1 103 ? 13.305 -8.016 9.727 1 90.25 103 ARG A CA 1
ATOM 833 C C . ARG A 1 103 ? 14.391 -8.727 8.922 1 90.25 103 ARG A C 1
ATOM 835 O O . ARG A 1 103 ? 14.32 -8.758 7.688 1 90.25 103 ARG A O 1
ATOM 842 N N . ASP A 1 104 ? 15.141 -9.297 9.781 1 90.44 104 ASP A N 1
ATOM 843 C CA . ASP A 1 104 ? 16.156 -10.125 9.125 1 90.44 104 ASP A CA 1
ATOM 844 C C . ASP A 1 104 ? 15.547 -11.406 8.57 1 90.44 104 ASP A C 1
ATOM 846 O O . ASP A 1 104 ? 14.562 -11.914 9.109 1 90.44 104 ASP A O 1
ATOM 850 N N . GLY A 1 105 ? 16.016 -11.805 7.449 1 95.75 105 GLY A N 1
ATOM 851 C CA . GLY A 1 105 ? 15.578 -13.078 6.895 1 95.75 105 GLY A CA 1
ATOM 852 C C . GLY A 1 105 ? 14.492 -12.922 5.844 1 95.75 105 GLY A C 1
ATOM 853 O O . GLY A 1 105 ? 14.195 -13.867 5.109 1 95.75 105 GLY A O 1
ATOM 854 N N . ILE A 1 106 ? 13.93 -11.781 5.852 1 96.5 106 ILE A N 1
ATOM 855 C CA . ILE A 1 106 ? 12.953 -11.531 4.801 1 96.5 106 ILE A CA 1
ATOM 856 C C . ILE A 1 106 ? 13.656 -10.961 3.57 1 96.5 106 ILE A C 1
ATOM 858 O O . ILE A 1 106 ? 14.273 -9.898 3.637 1 96.5 106 ILE A O 1
ATOM 862 N N . ASP A 1 107 ? 13.445 -11.656 2.453 1 97.69 107 ASP A N 1
ATOM 863 C CA . ASP A 1 1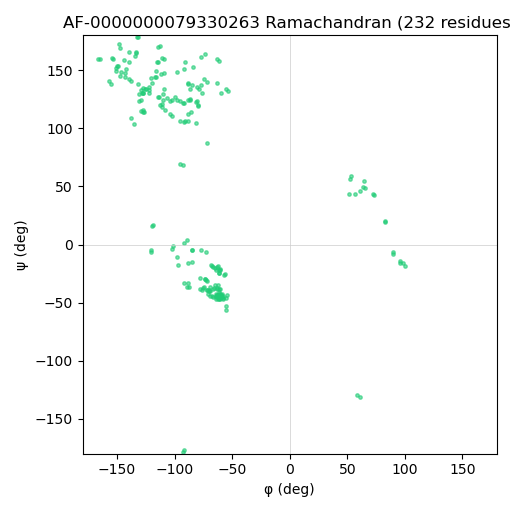07 ? 14.102 -11.211 1.229 1 97.69 107 ASP A CA 1
ATOM 864 C C . ASP A 1 107 ? 13.078 -10.883 0.144 1 97.69 107 ASP A C 1
ATOM 866 O O . ASP A 1 107 ? 13.438 -10.367 -0.916 1 97.69 107 ASP A O 1
ATOM 870 N N . PHE A 1 108 ? 11.812 -11.195 0.481 1 98.25 108 PHE A N 1
ATOM 871 C CA . PHE A 1 108 ? 10.797 -10.992 -0.543 1 98.25 108 PHE A CA 1
ATOM 872 C C . PHE A 1 108 ? 9.43 -10.781 0.089 1 98.25 108 PHE A C 1
ATOM 874 O O . PHE A 1 108 ? 9.07 -11.469 1.048 1 98.25 108 PHE A O 1
ATOM 881 N N . GLN A 1 109 ? 8.68 -9.828 -0.449 1 98.38 109 GLN A N 1
ATOM 882 C CA . GLN A 1 109 ? 7.281 -9.562 -0.113 1 98.38 109 GLN A CA 1
ATOM 883 C C . GLN A 1 109 ? 6.473 -9.227 -1.359 1 98.38 109 GLN A C 1
ATOM 885 O O . GLN A 1 109 ? 6.973 -8.562 -2.271 1 98.38 109 GLN A O 1
ATOM 890 N N . VAL A 1 110 ? 5.25 -9.695 -1.403 1 98.5 110 VAL A N 1
ATOM 891 C CA . VAL A 1 110 ? 4.391 -9.289 -2.512 1 98.5 110 VAL A CA 1
ATOM 892 C C . VAL A 1 110 ? 3.09 -8.703 -1.972 1 98.5 110 VAL A C 1
ATOM 894 O O . VAL A 1 110 ? 2.521 -9.219 -1.008 1 98.5 110 VAL A O 1
ATOM 897 N N . ASP A 1 111 ? 2.637 -7.598 -2.471 1 98.25 111 ASP A N 1
ATOM 898 C CA . ASP A 1 111 ? 1.335 -6.973 -2.256 1 98.25 111 ASP A CA 1
ATOM 899 C C . ASP A 1 111 ? 0.52 -6.941 -3.547 1 98.25 111 ASP A C 1
ATOM 901 O O . ASP A 1 111 ? 1.083 -6.977 -4.645 1 98.25 111 ASP A O 1
ATOM 905 N N . ALA A 1 112 ? -0.794 -6.844 -3.395 1 98.62 112 ALA A N 1
ATOM 906 C CA . ALA A 1 112 ? -1.582 -6.957 -4.617 1 98.62 112 ALA A CA 1
ATOM 907 C C . ALA A 1 112 ? -2.871 -6.145 -4.52 1 98.62 112 ALA A C 1
ATOM 909 O O . ALA A 1 112 ? -3.346 -5.855 -3.416 1 98.62 112 ALA A O 1
ATOM 910 N N . ILE A 1 113 ? -3.387 -5.715 -5.613 1 98.69 113 ILE A N 1
ATOM 911 C CA . ILE A 1 113 ? -4.738 -5.203 -5.816 1 98.69 113 ILE A CA 1
ATOM 912 C C . ILE A 1 113 ? -5.539 -6.18 -6.676 1 98.69 113 ILE A C 1
ATOM 914 O O . ILE A 1 113 ? -5.133 -6.512 -7.793 1 98.69 113 ILE A O 1
ATOM 918 N N . ALA A 1 114 ? -6.629 -6.672 -6.168 1 98.62 114 ALA A N 1
ATOM 919 C CA . ALA A 1 114 ? -7.504 -7.59 -6.895 1 98.62 114 ALA A CA 1
ATOM 920 C C . ALA A 1 114 ? -8.828 -6.922 -7.242 1 98.62 114 ALA A C 1
ATOM 922 O O . ALA A 1 114 ? -9.188 -5.891 -6.668 1 98.62 114 ALA A O 1
ATOM 923 N N . PHE A 1 115 ? -9.484 -7.477 -8.195 1 98.19 115 PHE A N 1
ATOM 924 C CA . PHE A 1 115 ? -10.758 -6.953 -8.688 1 98.19 115 PHE A CA 1
ATOM 925 C C . PHE A 1 115 ? -11.82 -8.039 -8.688 1 98.19 115 PHE A C 1
ATOM 927 O O . PHE A 1 115 ? -11.578 -9.156 -9.156 1 98.19 115 PHE A O 1
ATOM 934 N N . ARG A 1 116 ? -12.938 -7.715 -8.133 1 95.81 116 ARG A N 1
ATOM 935 C CA . ARG A 1 116 ? -14.07 -8.625 -8.133 1 95.81 116 ARG A CA 1
ATOM 936 C C . ARG A 1 116 ? -14.922 -8.438 -9.391 1 95.81 116 ARG A C 1
ATOM 938 O O . ARG A 1 116 ? -15.602 -7.418 -9.539 1 95.81 116 ARG A O 1
ATOM 945 N N . GLU A 1 117 ? -14.898 -9.461 -10.219 1 90.62 117 GLU A N 1
ATOM 946 C CA . GLU A 1 117 ? -15.711 -9.406 -11.43 1 90.62 117 GLU A CA 1
ATOM 947 C C . GLU A 1 117 ? -17.188 -9.656 -11.109 1 90.62 117 GLU A C 1
ATOM 949 O O . GLU A 1 117 ? -17.5 -10.461 -10.234 1 90.62 117 GLU A O 1
ATOM 954 N N . ASN A 1 118 ? -18.141 -8.727 -11.633 1 77.25 118 ASN A N 1
ATOM 955 C CA . ASN A 1 118 ? -19.578 -8.938 -11.484 1 77.25 118 ASN A CA 1
ATOM 956 C C . ASN A 1 118 ? -20.094 -9.977 -12.484 1 77.25 118 ASN A C 1
ATOM 958 O O . ASN A 1 118 ? -19.531 -10.133 -13.57 1 77.25 118 ASN A O 1
ATOM 962 N N . MET B 1 1 ? -21.938 10.922 -15.797 1 46.84 1 MET B N 1
ATOM 963 C CA . MET B 1 1 ? -20.641 10.859 -16.469 1 46.84 1 MET B CA 1
ATOM 964 C C . MET B 1 1 ? -19.5 10.844 -15.461 1 46.84 1 MET B C 1
ATOM 966 O O . MET B 1 1 ? -19.484 11.648 -14.531 1 46.84 1 MET B O 1
ATOM 970 N N . ARG B 1 2 ? -18.859 9.711 -15.281 1 70.06 2 ARG B N 1
ATOM 971 C CA . ARG B 1 2 ? -17.859 9.539 -14.227 1 70.06 2 ARG B CA 1
ATOM 972 C C . ARG B 1 2 ? -16.594 10.312 -14.555 1 70.06 2 ARG B C 1
ATOM 974 O O . ARG B 1 2 ? -15.938 10.055 -15.57 1 70.06 2 ARG B O 1
ATOM 981 N N . GLU B 1 3 ? -16.453 11.562 -14.219 1 89.75 3 GLU B N 1
ATOM 982 C CA . GLU B 1 3 ? -15.32 12.445 -14.5 1 89.75 3 GLU B CA 1
ATOM 983 C C . GLU B 1 3 ? -14.219 12.273 -13.461 1 89.75 3 GLU B C 1
ATOM 985 O O . GLU B 1 3 ? -14.484 11.867 -12.328 1 89.75 3 GLU B O 1
ATOM 990 N N . ILE B 1 4 ? -13.023 12.594 -14.031 1 97.06 4 ILE B N 1
ATOM 991 C CA . ILE B 1 4 ? -11.875 12.695 -13.141 1 97.06 4 ILE B CA 1
ATOM 992 C C . ILE B 1 4 ? -11.711 14.141 -12.664 1 97.06 4 ILE B C 1
ATOM 994 O O . ILE B 1 4 ? -11.664 15.062 -13.477 1 97.06 4 ILE B O 1
ATOM 998 N N . ILE B 1 5 ? -11.742 14.391 -11.344 1 97.31 5 ILE B N 1
ATOM 999 C CA . ILE B 1 5 ? -11.578 15.711 -10.742 1 97.31 5 ILE B CA 1
ATOM 1000 C C . ILE B 1 5 ? -10.203 15.82 -10.094 1 97.31 5 ILE B C 1
ATOM 1002 O O . ILE B 1 5 ? -9.812 14.961 -9.297 1 97.31 5 ILE B O 1
ATOM 1006 N N . ARG B 1 6 ? -9.445 16.844 -10.453 1 97.62 6 ARG B N 1
ATOM 1007 C CA . ARG B 1 6 ? -8.117 17.094 -9.914 1 97.62 6 ARG B CA 1
ATOM 1008 C C . ARG B 1 6 ? -8.094 18.391 -9.102 1 97.62 6 ARG B C 1
ATOM 1010 O O . ARG B 1 6 ? -8.562 19.422 -9.57 1 97.62 6 ARG B O 1
ATOM 1017 N N . THR B 1 7 ? -7.605 18.297 -7.848 1 97 7 THR B N 1
ATOM 1018 C CA . THR B 1 7 ? -7.488 19.484 -7 1 97 7 THR B CA 1
ATOM 1019 C C . THR B 1 7 ? -6.117 19.531 -6.328 1 97 7 THR B C 1
ATOM 1021 O O . THR B 1 7 ? -5.344 18.578 -6.414 1 97 7 THR B O 1
ATOM 1024 N N . GLU B 1 8 ? -5.758 20.797 -5.73 1 95.81 8 GLU B N 1
ATOM 1025 C CA . GLU B 1 8 ? -4.441 21.047 -5.156 1 95.81 8 GLU B CA 1
ATOM 1026 C C . GLU B 1 8 ? -3.334 20.734 -6.152 1 95.81 8 GLU B C 1
ATOM 1028 O O . GLU B 1 8 ? -2.459 19.906 -5.871 1 95.81 8 GLU B O 1
ATOM 1033 N N . ILE B 1 9 ? -3.465 21.438 -7.207 1 96 9 ILE B N 1
ATOM 1034 C CA . ILE B 1 9 ? -2.572 21.219 -8.344 1 96 9 ILE B CA 1
ATOM 1035 C C . ILE B 1 9 ? -1.306 22.062 -8.164 1 96 9 ILE B C 1
ATOM 1037 O O . ILE B 1 9 ? -1.379 23.266 -7.902 1 96 9 ILE B O 1
ATOM 1041 N N . ASP B 1 10 ? -0.222 21.391 -8.227 1 94.06 10 ASP B N 1
ATOM 1042 C CA . ASP B 1 10 ? 1.075 22.062 -8.305 1 94.06 10 ASP B CA 1
ATOM 1043 C C . ASP B 1 10 ? 1.536 22.203 -9.75 1 94.06 10 ASP B C 1
ATOM 1045 O O . ASP B 1 10 ? 2.002 21.234 -10.359 1 94.06 10 ASP B O 1
ATOM 1049 N N . LYS B 1 11 ? 1.482 23.344 -10.266 1 94.31 11 LYS B N 1
ATOM 1050 C CA . LYS B 1 11 ? 1.804 23.578 -11.672 1 94.31 11 LYS B CA 1
ATOM 1051 C C . LYS B 1 11 ? 3.309 23.5 -11.914 1 94.31 11 LYS B C 1
ATOM 1053 O O . LYS B 1 11 ? 3.75 23.031 -12.961 1 94.31 11 LYS B O 1
ATOM 1058 N N . GLU B 1 12 ? 4.016 23.969 -10.953 1 91.56 12 GLU B N 1
ATOM 1059 C CA . GLU B 1 12 ? 5.469 23.984 -11.086 1 91.56 12 GLU B CA 1
ATOM 1060 C C . GLU B 1 12 ? 6.027 22.578 -11.242 1 91.56 12 GLU B C 1
ATOM 1062 O O . GLU B 1 12 ? 6.863 22.328 -12.117 1 91.56 12 GLU B O 1
ATOM 1067 N N . TRP B 1 13 ? 5.586 21.609 -10.461 1 91 13 TRP B N 1
ATOM 1068 C CA . TRP B 1 13 ? 6.117 20.25 -10.469 1 91 13 TRP B CA 1
ATOM 1069 C C . TRP B 1 13 ? 5.195 19.312 -11.242 1 91 13 TRP B C 1
ATOM 1071 O O . TRP B 1 13 ? 5.434 18.094 -11.297 1 91 13 TRP B O 1
ATOM 1081 N N . ALA B 1 14 ? 4.078 19.812 -11.75 1 93.94 14 ALA B N 1
ATOM 1082 C CA . ALA B 1 14 ? 3.174 19.125 -12.672 1 93.94 14 ALA B CA 1
ATOM 1083 C C . ALA B 1 14 ? 2.523 17.922 -12 1 93.94 14 ALA B C 1
ATOM 1085 O O . ALA B 1 14 ? 2.549 16.812 -12.547 1 93.94 14 ALA B O 1
ATOM 1086 N N . HIS B 1 15 ? 1.973 18.047 -10.812 1 95.19 15 HIS B N 1
ATOM 1087 C CA . HIS B 1 15 ? 1.22 16.984 -10.148 1 95.19 15 HIS B CA 1
ATOM 1088 C C . HIS B 1 15 ? -0.006 17.547 -9.438 1 95.19 15 HIS B C 1
ATOM 1090 O O . HIS B 1 15 ? -0.062 18.734 -9.133 1 95.19 15 HIS B O 1
ATOM 1096 N N . SER B 1 16 ? -1.028 16.609 -9.219 1 97.25 16 SER B N 1
ATOM 1097 C CA . SER B 1 16 ? -2.205 16.891 -8.398 1 97.25 16 SER B CA 1
ATOM 1098 C C . SER B 1 16 ? -2.148 16.109 -7.086 1 97.25 16 SER B C 1
ATOM 1100 O O . SER B 1 16 ? -1.904 14.906 -7.082 1 97.25 16 SER B O 1
ATOM 1102 N N . ALA B 1 17 ? -2.416 16.75 -5.996 1 97.62 17 ALA B N 1
ATOM 1103 C CA . ALA B 1 17 ? -2.35 16.109 -4.688 1 97.62 17 ALA B CA 1
ATOM 1104 C C . ALA B 1 17 ? -3.578 15.242 -4.434 1 97.62 17 ALA B C 1
ATOM 1106 O O . ALA B 1 17 ? -3.525 14.297 -3.646 1 97.62 17 ALA B O 1
ATOM 1107 N N . ILE B 1 18 ? -4.672 15.656 -5.062 1 98.5 18 ILE B N 1
ATOM 1108 C CA . ILE B 1 18 ? -5.926 14.922 -4.926 1 98.5 18 ILE B CA 1
ATOM 1109 C C . ILE B 1 18 ? -6.516 14.641 -6.305 1 98.5 18 ILE B C 1
ATOM 1111 O O . ILE B 1 18 ? -6.746 15.57 -7.09 1 98.5 18 ILE B O 1
ATOM 1115 N N . VAL B 1 19 ? -6.773 13.484 -6.645 1 98.44 19 VAL B N 1
ATOM 1116 C CA . VAL B 1 19 ? -7.441 13.086 -7.879 1 98.44 19 VAL B CA 1
ATOM 1117 C C . VAL B 1 19 ? -8.633 12.188 -7.555 1 98.44 19 VAL B C 1
ATOM 1119 O O . VAL B 1 19 ? -8.461 11.07 -7.047 1 98.44 19 VAL B O 1
ATOM 1122 N N . GLU B 1 20 ? -9.805 12.594 -7.797 1 97.5 20 GLU B N 1
ATOM 1123 C CA . GLU B 1 20 ? -11.023 11.82 -7.633 1 97.5 20 GLU B CA 1
ATOM 1124 C C . GLU B 1 20 ? -11.406 11.109 -8.93 1 97.5 20 GLU B C 1
ATOM 1126 O O . GLU B 1 20 ? -11.516 11.742 -9.977 1 97.5 20 GLU B O 1
ATOM 1131 N N . ALA B 1 21 ? -11.508 9.875 -8.883 1 96.62 21 ALA B N 1
ATOM 1132 C CA . ALA B 1 21 ? -11.883 9.047 -10.031 1 96.62 21 ALA B CA 1
ATOM 1133 C C . ALA B 1 21 ? -12.922 8 -9.633 1 96.62 21 ALA B C 1
ATOM 1135 O O . ALA B 1 21 ? -12.57 6.953 -9.086 1 96.62 21 ALA B O 1
ATOM 1136 N N . GLY B 1 22 ? -14.148 8.281 -10.023 1 94.06 22 GLY B N 1
ATOM 1137 C CA . GLY B 1 22 ? -15.203 7.406 -9.531 1 94.06 22 GLY B CA 1
ATOM 1138 C C . GLY B 1 22 ? -15.328 7.41 -8.023 1 94.06 22 GLY B C 1
ATOM 1139 O O . GLY B 1 22 ? -15.383 8.477 -7.402 1 94.06 22 GLY B O 1
ATOM 1140 N N . ASP B 1 23 ? -15.375 6.172 -7.441 1 95.31 23 ASP B N 1
ATOM 1141 C CA . ASP B 1 23 ? -15.523 6.078 -5.992 1 95.31 23 ASP B CA 1
ATOM 1142 C C . ASP B 1 23 ? -14.156 6.078 -5.301 1 95.31 23 ASP B C 1
ATOM 1144 O O . ASP B 1 23 ? -14.078 5.945 -4.078 1 95.31 23 ASP B O 1
ATOM 1148 N N . TYR B 1 24 ? -13.148 6.238 -6.102 1 97.25 24 TYR B N 1
ATOM 1149 C CA . TYR B 1 24 ? -11.805 6.203 -5.543 1 97.25 24 TYR B CA 1
ATOM 1150 C C . TYR B 1 24 ? -11.148 7.578 -5.617 1 97.25 24 TYR B C 1
ATOM 1152 O O . TYR B 1 24 ? -11.422 8.352 -6.531 1 97.25 24 TYR B O 1
ATOM 1160 N N . VAL B 1 25 ? -10.375 7.801 -4.648 1 98.25 25 VAL B N 1
ATOM 1161 C CA . VAL B 1 25 ? -9.609 9.039 -4.594 1 98.25 25 VAL B CA 1
ATOM 1162 C C . VAL B 1 25 ? -8.133 8.719 -4.367 1 98.25 25 VAL B C 1
ATOM 1164 O O . VAL B 1 25 ? -7.785 7.953 -3.465 1 98.25 25 VAL B O 1
ATOM 1167 N N . TYR B 1 26 ? -7.305 9.297 -5.172 1 98.69 26 TYR B N 1
ATOM 1168 C CA . TYR B 1 26 ? -5.855 9.156 -5.07 1 98.69 26 TYR B CA 1
ATOM 1169 C C . TYR B 1 26 ? -5.227 10.406 -4.469 1 98.69 26 TYR B C 1
ATOM 1171 O O . TYR B 1 26 ? -5.453 11.516 -4.957 1 98.69 26 TYR B O 1
ATOM 1179 N N . ILE B 1 27 ? -4.48 10.203 -3.357 1 98.62 27 ILE B N 1
ATOM 1180 C CA . ILE B 1 27 ? -3.857 11.297 -2.629 1 98.62 27 ILE B CA 1
ATOM 1181 C C . ILE B 1 27 ? -2.35 11.078 -2.555 1 98.62 27 ILE B C 1
ATOM 1183 O O . ILE B 1 27 ? -1.89 9.984 -2.236 1 98.62 27 ILE B O 1
ATOM 1187 N N . SER B 1 28 ? -1.621 12.195 -2.82 1 97.81 28 SER B N 1
ATOM 1188 C CA . SER B 1 28 ? -0.179 11.977 -2.885 1 97.81 28 SER B CA 1
ATOM 1189 C C . SER B 1 28 ? 0.581 13.117 -2.213 1 97.81 28 SER B C 1
ATOM 1191 O O . SER B 1 28 ? -0.011 14.133 -1.844 1 97.81 28 SER B O 1
ATOM 1193 N N . TYR B 1 29 ? 1.793 12.836 -1.982 1 96.5 29 TYR B N 1
ATOM 1194 C CA . TYR B 1 29 ? 2.771 13.828 -1.543 1 96.5 29 TYR B CA 1
ATOM 1195 C C . TYR B 1 29 ? 2.369 14.438 -0.205 1 96.5 29 TYR B C 1
ATOM 1197 O O . TYR B 1 29 ? 2.412 15.656 -0.033 1 96.5 29 TYR B O 1
ATOM 1205 N N . CYS B 1 30 ? 1.985 13.578 0.71 1 98.44 30 CYS B N 1
ATOM 1206 C CA . CYS B 1 30 ? 1.725 14.062 2.062 1 98.44 30 CYS B CA 1
ATOM 1207 C C . CYS B 1 30 ? 2.994 14.039 2.904 1 98.44 30 CYS B C 1
ATOM 1209 O O . CYS B 1 30 ? 3.457 12.969 3.309 1 98.44 30 CYS B O 1
ATOM 1211 N N . MET B 1 31 ? 3.514 15.125 3.129 1 97.94 31 MET B N 1
ATOM 1212 C CA . MET B 1 31 ? 4.719 15.328 3.932 1 97.94 31 MET B CA 1
ATOM 1213 C C . MET B 1 31 ? 4.703 16.703 4.598 1 97.94 31 MET B C 1
ATOM 1215 O O . MET B 1 31 ? 4.113 17.641 4.074 1 97.94 31 MET B O 1
ATOM 1219 N N . LYS B 1 32 ? 5.301 16.719 5.684 1 97.62 32 LYS B N 1
ATOM 1220 C CA . LYS B 1 32 ? 5.379 17.953 6.461 1 97.62 32 LYS B CA 1
ATOM 1221 C C . LYS B 1 32 ? 6.449 17.859 7.543 1 97.62 32 LYS B C 1
ATOM 1223 O O . LYS B 1 32 ? 6.941 16.766 7.84 1 97.62 32 LYS B O 1
ATOM 1228 N N . SER B 1 33 ? 6.961 19.062 8.086 1 97.75 33 SER B N 1
ATOM 1229 C CA . SER B 1 33 ? 7.867 19.188 9.227 1 97.75 33 SER B CA 1
ATOM 1230 C C . SER B 1 33 ? 9.281 18.75 8.859 1 97.75 33 SER B C 1
ATOM 1232 O O . SER B 1 33 ? 9.922 18 9.609 1 97.75 33 SER B O 1
ATOM 1234 N N . GLU B 1 34 ? 9.719 19.172 7.652 1 96.62 34 GLU B N 1
ATOM 1235 C CA . GLU B 1 34 ? 11.055 18.859 7.16 1 96.62 34 GLU B CA 1
ATOM 1236 C C . GLU B 1 34 ? 12.125 19.281 8.164 1 96.62 34 GLU B C 1
ATOM 1238 O O . GLU B 1 34 ? 12.062 20.375 8.719 1 96.62 34 GLU B O 1
ATOM 1243 N N . GLY B 1 35 ? 13.008 18.375 8.398 1 97.62 35 GLY B N 1
ATOM 1244 C CA . GLY B 1 35 ? 14.117 18.703 9.273 1 97.62 35 GLY B CA 1
ATOM 1245 C C . GLY B 1 35 ? 13.836 18.406 10.734 1 97.62 35 GLY B C 1
ATOM 1246 O O . GLY B 1 35 ? 14.727 18.5 11.578 1 97.62 35 GLY B O 1
ATOM 1247 N N . GLN B 1 36 ? 12.68 18.047 11.023 1 98.31 36 GLN B N 1
ATOM 1248 C CA . GLN B 1 36 ? 12.312 17.703 12.398 1 98.31 36 GLN B CA 1
ATOM 1249 C C . GLN B 1 36 ? 12.461 16.203 12.648 1 98.31 36 GLN B C 1
ATOM 1251 O O . GLN B 1 36 ? 12.969 15.469 11.797 1 98.31 36 GLN B O 1
ATOM 1256 N N . SER B 1 37 ? 12.094 15.773 13.922 1 97.88 37 SER B N 1
ATOM 1257 C CA . SER B 1 37 ? 12.188 14.359 14.266 1 97.88 37 SER B CA 1
ATOM 1258 C C . SER B 1 37 ? 11.289 13.508 13.375 1 97.88 37 SER B C 1
ATOM 1260 O O . SER B 1 37 ? 10.305 14.008 12.828 1 97.88 37 SER B O 1
ATOM 1262 N N . ILE B 1 38 ? 11.562 12.289 13.258 1 97.69 38 ILE B N 1
ATOM 1263 C CA . ILE B 1 38 ? 10.781 11.367 12.445 1 97.69 38 ILE B CA 1
ATOM 1264 C C . ILE B 1 38 ? 9.352 11.297 12.961 1 97.69 38 ILE B C 1
ATOM 1266 O O . ILE B 1 38 ? 8.398 11.227 12.18 1 97.69 38 ILE B O 1
ATOM 1270 N N . GLU B 1 39 ? 9.164 11.328 14.227 1 97.31 39 GLU B N 1
ATOM 1271 C CA . GLU B 1 39 ? 7.828 11.312 14.812 1 97.31 39 GLU B CA 1
ATOM 1272 C C . GLU B 1 39 ? 7.02 12.531 14.367 1 97.31 39 GLU B C 1
ATOM 1274 O O . GLU B 1 39 ? 5.848 12.406 14.008 1 97.31 39 GLU B O 1
ATOM 1279 N N . ASN B 1 40 ? 7.68 13.656 14.391 1 98.25 40 ASN B N 1
ATOM 1280 C CA . ASN B 1 40 ? 7.012 14.883 13.953 1 98.25 40 ASN B CA 1
ATOM 1281 C C . ASN B 1 40 ? 6.68 14.836 12.461 1 98.25 40 ASN B C 1
ATOM 1283 O O . ASN B 1 40 ? 5.621 15.305 12.039 1 98.25 40 ASN B O 1
ATOM 1287 N N . GLN B 1 41 ? 7.562 14.273 11.75 1 98.62 41 GLN B N 1
ATOM 1288 C CA . GLN B 1 41 ? 7.328 14.195 10.305 1 98.62 41 GLN B CA 1
ATOM 1289 C C . GLN B 1 41 ? 6.195 13.227 9.984 1 98.62 41 GLN B C 1
ATOM 1291 O O . GLN B 1 41 ? 5.359 13.5 9.125 1 98.62 41 GLN B O 1
ATOM 1296 N N . ILE B 1 42 ? 6.129 12.086 10.688 1 98.31 42 ILE B N 1
ATOM 1297 C CA . ILE B 1 42 ? 5.043 11.141 10.477 1 98.31 42 ILE B CA 1
ATOM 1298 C C . ILE B 1 42 ? 3.713 11.781 10.867 1 98.31 42 ILE B C 1
ATOM 1300 O O . ILE B 1 42 ? 2.754 11.75 10.094 1 98.31 42 ILE B O 1
ATOM 1304 N N . ASN B 1 43 ? 3.658 12.422 12 1 98.25 43 ASN B N 1
ATOM 1305 C CA . ASN B 1 43 ? 2.436 13.102 12.414 1 98.25 43 ASN B CA 1
ATOM 1306 C C . ASN B 1 43 ? 2.033 14.195 11.43 1 98.25 43 ASN B C 1
ATOM 1308 O O . ASN B 1 43 ? 0.86 14.305 11.07 1 98.25 43 ASN B O 1
ATOM 1312 N N . GLY B 1 44 ? 2.986 14.945 11.078 1 98.5 44 GLY B N 1
ATOM 1313 C CA . GLY B 1 44 ? 2.71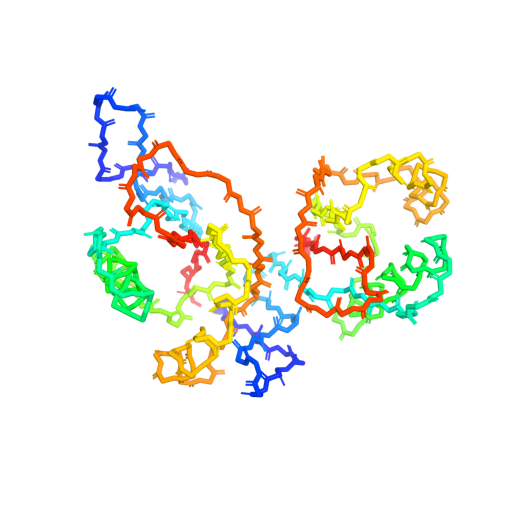7 15.992 10.109 1 98.5 44 GLY B CA 1
ATOM 1314 C C . GLY B 1 44 ? 2.17 15.469 8.797 1 98.5 44 GLY B C 1
ATOM 1315 O O . GLY B 1 44 ? 1.245 16.047 8.227 1 98.5 44 GLY B O 1
ATOM 1316 N N . ALA B 1 45 ? 2.74 14.414 8.273 1 98.69 45 ALA B N 1
ATOM 1317 C CA . ALA B 1 45 ? 2.279 13.812 7.02 1 98.69 45 ALA B CA 1
ATOM 1318 C C . ALA B 1 45 ? 0.829 13.352 7.137 1 98.69 45 ALA B C 1
ATOM 1320 O O . ALA B 1 45 ? 0.032 13.562 6.219 1 98.69 45 ALA B O 1
ATOM 1321 N N . PHE B 1 46 ? 0.487 12.742 8.203 1 98.56 46 PHE B N 1
ATOM 1322 C CA . PHE B 1 46 ? -0.878 12.258 8.383 1 98.56 46 PHE B CA 1
ATOM 1323 C C . PHE B 1 46 ? -1.833 13.422 8.617 1 98.56 46 PHE B C 1
ATOM 1325 O O . PHE B 1 46 ? -3.012 13.352 8.266 1 98.56 46 PHE B O 1
ATOM 1332 N N . ASP B 1 47 ? -1.354 14.555 9.266 1 98.69 47 ASP B N 1
ATOM 1333 C CA . ASP B 1 47 ? -2.164 15.766 9.32 1 98.69 47 ASP B CA 1
ATOM 1334 C C . ASP B 1 47 ? -2.52 16.25 7.914 1 98.69 47 ASP B C 1
ATOM 1336 O O . ASP B 1 47 ? -3.672 16.594 7.645 1 98.69 47 ASP B O 1
ATOM 1340 N N . VAL B 1 48 ? -1.518 16.266 7.047 1 98.69 48 VAL B N 1
ATOM 1341 C CA . VAL B 1 48 ? -1.727 16.703 5.668 1 98.69 48 VAL B CA 1
ATOM 1342 C C . VAL B 1 48 ? -2.736 15.789 4.984 1 98.69 48 VAL B C 1
ATOM 1344 O O . VAL B 1 48 ? -3.672 16.266 4.332 1 98.69 48 VAL B O 1
ATOM 1347 N N . LEU B 1 49 ? -2.533 14.469 5.145 1 98.69 49 LEU B N 1
ATOM 1348 C CA . LEU B 1 49 ? -3.451 13.492 4.562 1 98.69 49 LEU B CA 1
ATOM 1349 C C . LEU B 1 49 ? -4.875 13.719 5.066 1 98.69 49 LEU B C 1
ATOM 1351 O O . LEU B 1 49 ? -5.816 13.758 4.273 1 98.69 49 LEU B O 1
ATOM 1355 N N . SER B 1 50 ? -5.043 13.891 6.328 1 98.56 50 SER B N 1
ATOM 1356 C CA . SER B 1 50 ? -6.352 14.125 6.934 1 98.56 50 SER B CA 1
ATOM 1357 C C . SER B 1 50 ? -6.988 15.398 6.387 1 98.56 50 SER B C 1
ATOM 1359 O O . SER B 1 50 ? -8.172 15.406 6.043 1 98.56 50 SER B O 1
ATOM 1361 N N . GLU B 1 51 ? -6.238 16.422 6.344 1 98.56 51 GLU B N 1
ATOM 1362 C CA . GLU B 1 51 ? -6.738 17.703 5.836 1 98.56 51 GLU B CA 1
ATOM 1363 C C . GLU B 1 51 ? -7.211 17.578 4.391 1 98.56 51 GLU B C 1
ATOM 1365 O O . GLU B 1 51 ? -8.258 18.109 4.027 1 98.56 51 GLU B O 1
ATOM 1370 N N . ARG B 1 52 ? -6.438 16.922 3.586 1 98.44 52 ARG B N 1
ATOM 1371 C CA . ARG B 1 52 ? -6.801 16.734 2.188 1 98.44 52 ARG B CA 1
ATOM 1372 C C . ARG B 1 52 ? -8.086 15.914 2.064 1 98.44 52 ARG B C 1
ATOM 1374 O O . ARG B 1 52 ? -8.945 16.234 1.241 1 98.44 52 ARG B O 1
ATOM 1381 N N . LEU B 1 53 ? -8.195 14.875 2.832 1 98.44 53 LEU B N 1
ATOM 1382 C CA . LEU B 1 53 ? -9.414 14.062 2.836 1 98.44 53 LEU B CA 1
ATOM 1383 C C . LEU B 1 53 ? -10.617 14.898 3.26 1 98.44 53 LEU B C 1
ATOM 1385 O O . LEU B 1 53 ? -11.688 14.805 2.648 1 98.44 53 LEU B O 1
ATOM 1389 N N . GLU B 1 54 ? -10.477 15.727 4.262 1 98.31 54 GLU B N 1
ATOM 1390 C CA . GLU B 1 54 ? -11.57 16.547 4.781 1 98.31 54 GLU B CA 1
ATOM 1391 C C . GLU B 1 54 ? -12.078 17.516 3.723 1 98.31 54 GLU B C 1
ATOM 1393 O O . GLU B 1 54 ? -13.273 17.812 3.664 1 98.31 54 GLU B O 1
ATOM 1398 N N . LYS B 1 55 ? -11.195 18.016 2.881 1 97.75 55 LYS B N 1
ATOM 1399 C CA . LYS B 1 55 ? -11.562 18.969 1.83 1 97.75 55 LYS B CA 1
ATOM 1400 C C . LYS B 1 55 ? -12.578 18.344 0.865 1 97.75 55 LYS B C 1
ATOM 1402 O O . LYS B 1 55 ? -13.281 19.062 0.154 1 97.75 55 LYS B O 1
ATOM 1407 N N . ILE B 1 56 ? -12.562 17.047 0.867 1 97.12 56 ILE B N 1
ATOM 1408 C CA . ILE B 1 56 ? -13.461 16.391 -0.075 1 97.12 56 ILE B CA 1
ATOM 1409 C C . ILE B 1 56 ? -14.469 15.531 0.687 1 97.12 56 ILE B C 1
ATOM 1411 O O . ILE B 1 56 ? -15.023 14.578 0.137 1 97.12 56 ILE B O 1
ATOM 1415 N N . GLY B 1 57 ? -14.617 15.734 1.905 1 97.44 57 GLY B N 1
ATOM 1416 C CA . GLY B 1 57 ? -15.672 15.133 2.713 1 97.44 57 GLY B CA 1
ATOM 1417 C C . GLY B 1 57 ? -15.336 13.727 3.178 1 97.44 57 GLY B C 1
ATOM 1418 O O . GLY B 1 57 ? -16.234 12.93 3.455 1 97.44 57 GLY B O 1
ATOM 1419 N N . LEU B 1 58 ? -14.141 13.398 3.174 1 97.94 58 LEU B N 1
ATOM 1420 C CA . LEU B 1 58 ? -13.711 12.086 3.627 1 97.94 58 LEU B CA 1
ATOM 1421 C C . LEU B 1 58 ? -12.852 12.195 4.883 1 97.94 58 LEU B C 1
ATOM 1423 O O . LEU B 1 58 ? -12.57 13.297 5.355 1 97.94 58 LEU B O 1
ATOM 1427 N N . THR B 1 59 ? -12.594 11.039 5.48 1 97.94 59 THR B N 1
ATOM 1428 C CA . THR B 1 59 ? -11.758 10.938 6.668 1 97.94 59 THR B CA 1
ATOM 1429 C C . THR B 1 59 ? -10.719 9.828 6.508 1 97.94 59 THR B C 1
ATOM 1431 O O . THR B 1 59 ? -10.695 9.141 5.484 1 97.94 59 THR B O 1
ATOM 1434 N N . LEU B 1 60 ? -9.891 9.664 7.504 1 98.06 60 LEU B N 1
ATOM 1435 C CA . LEU B 1 60 ? -8.875 8.609 7.465 1 98.06 60 LEU B CA 1
ATOM 1436 C C . LEU B 1 60 ? -9.531 7.234 7.371 1 98.06 60 LEU B C 1
ATOM 1438 O O . LEU B 1 60 ? -8.945 6.305 6.809 1 98.06 60 LEU B O 1
ATOM 1442 N N . LYS B 1 61 ? -10.727 7.117 7.809 1 96 61 LYS B N 1
ATOM 1443 C CA . LYS B 1 61 ? -11.445 5.844 7.766 1 96 61 LYS B CA 1
ATOM 1444 C C . LYS B 1 61 ? -11.766 5.441 6.328 1 96 61 LYS B C 1
ATOM 1446 O O . LYS B 1 61 ? -12.078 4.281 6.059 1 96 61 LYS B O 1
ATOM 1451 N N . SER B 1 62 ? -11.703 6.359 5.488 1 97.94 62 SER B N 1
ATOM 1452 C CA . SER B 1 62 ? -12.023 6.102 4.086 1 97.94 62 SER B CA 1
ATOM 1453 C C . SER B 1 62 ? -10.82 5.566 3.328 1 97.94 62 SER B C 1
ATOM 1455 O O . SER B 1 62 ? -10.922 5.195 2.158 1 97.94 62 SER B O 1
ATOM 1457 N N . VAL B 1 63 ? -9.664 5.504 3.969 1 98.56 63 VAL B N 1
ATOM 1458 C CA . VAL B 1 63 ? -8.445 5.066 3.295 1 98.56 63 VAL B CA 1
ATOM 1459 C C . VAL B 1 63 ? -8.414 3.541 3.211 1 98.56 63 VAL B C 1
ATOM 1461 O O . VAL B 1 63 ? -8.461 2.855 4.234 1 98.56 63 VAL B O 1
ATOM 1464 N N . ALA B 1 64 ? -8.359 3.035 2.004 1 98.19 64 ALA B N 1
ATOM 1465 C CA . ALA B 1 64 ? -8.312 1.596 1.759 1 98.19 64 ALA B CA 1
ATOM 1466 C C . ALA B 1 64 ? -6.875 1.089 1.74 1 98.19 64 ALA B C 1
ATOM 1468 O O . ALA B 1 64 ? -6.598 -0.023 2.195 1 98.19 64 ALA B O 1
ATOM 1469 N N . GLN B 1 65 ? -5.977 1.914 1.203 1 98.12 65 GLN B N 1
ATOM 1470 C CA . GLN B 1 65 ? -4.578 1.529 1.041 1 98.12 65 GLN B CA 1
ATOM 1471 C C . GLN B 1 65 ? -3.654 2.736 1.192 1 98.12 65 GLN B C 1
ATOM 1473 O O . GLN B 1 65 ? -4.02 3.854 0.826 1 98.12 65 GLN B O 1
ATOM 1478 N N . MET B 1 66 ? -2.494 2.441 1.777 1 97.88 66 MET B N 1
ATOM 1479 C CA . MET B 1 66 ? -1.527 3.537 1.819 1 97.88 66 MET B CA 1
ATOM 1480 C C . MET B 1 66 ? -0.111 3.021 1.587 1 97.88 66 MET B C 1
ATOM 1482 O O . MET B 1 66 ? 0.199 1.876 1.917 1 97.88 66 MET B O 1
ATOM 1486 N N . ASP B 1 67 ? 0.71 3.85 1.043 1 97.75 67 ASP B N 1
ATOM 1487 C CA . ASP B 1 67 ? 2.145 3.646 0.862 1 97.75 67 ASP B CA 1
ATOM 1488 C C . ASP B 1 67 ? 2.949 4.574 1.769 1 97.75 67 ASP B C 1
ATOM 1490 O O . ASP B 1 67 ? 2.855 5.797 1.655 1 97.75 67 ASP B O 1
ATOM 1494 N N . CYS B 1 68 ? 3.705 3.953 2.635 1 97.94 68 CYS B N 1
ATOM 1495 C CA . CYS B 1 68 ? 4.551 4.703 3.557 1 97.94 68 CYS B CA 1
ATOM 1496 C C . CYS B 1 68 ? 6.012 4.652 3.119 1 97.94 68 CYS B C 1
ATOM 1498 O O . CYS B 1 68 ? 6.645 3.598 3.178 1 97.94 68 CYS B O 1
ATOM 1500 N N . LEU B 1 69 ? 6.555 5.762 2.709 1 98.25 69 LEU B N 1
ATOM 1501 C CA . LEU B 1 69 ? 7.91 5.891 2.189 1 98.25 69 LEU B CA 1
ATOM 1502 C C . LEU B 1 69 ? 8.859 6.426 3.262 1 98.25 69 LEU B C 1
ATOM 1504 O O . LEU B 1 69 ? 8.609 7.484 3.842 1 98.25 69 LEU B O 1
ATOM 1508 N N . PHE B 1 70 ? 9.914 5.715 3.465 1 98.06 70 PHE B N 1
ATOM 1509 C CA . PHE B 1 70 ? 10.883 6.082 4.488 1 98.06 70 PHE B CA 1
ATOM 1510 C C . PHE B 1 70 ? 12.258 6.32 3.867 1 98.06 70 PHE B C 1
ATOM 1512 O O . PHE B 1 70 ? 12.664 5.602 2.951 1 98.06 70 PHE B O 1
ATOM 1519 N N . ARG B 1 71 ? 12.969 7.297 4.395 1 97.88 71 ARG B N 1
ATOM 1520 C CA . ARG B 1 71 ? 14.391 7.41 4.105 1 97.88 71 ARG B CA 1
ATOM 1521 C C . ARG B 1 71 ? 15.18 6.293 4.781 1 97.88 71 ARG B C 1
ATOM 1523 O O . ARG B 1 71 ? 16.156 5.797 4.23 1 97.88 71 ARG B O 1
ATOM 1530 N N . ASP B 1 72 ? 14.82 5.957 5.973 1 96.88 72 ASP B N 1
ATOM 1531 C CA . ASP B 1 72 ? 15.352 4.84 6.746 1 96.88 72 ASP B CA 1
ATOM 1532 C C . ASP B 1 72 ? 14.227 3.947 7.266 1 96.88 72 ASP B C 1
ATOM 1534 O O . ASP B 1 72 ? 13.453 4.355 8.133 1 96.88 72 ASP B O 1
ATOM 1538 N N . ILE B 1 73 ? 14.156 2.697 6.836 1 96 73 ILE B N 1
ATOM 1539 C CA . ILE B 1 73 ? 13.055 1.787 7.113 1 96 73 ILE B CA 1
ATOM 1540 C C . ILE B 1 73 ? 13.016 1.463 8.602 1 96 73 ILE B C 1
ATOM 1542 O O . ILE B 1 73 ? 11.984 1.021 9.125 1 96 73 ILE B O 1
ATOM 1546 N N . LYS B 1 74 ? 14.094 1.676 9.336 1 93.88 74 LYS B N 1
ATOM 1547 C CA . LYS B 1 74 ? 14.109 1.417 10.773 1 93.88 74 LYS B CA 1
ATOM 1548 C C . LYS B 1 74 ? 13.109 2.305 11.5 1 93.88 74 LYS B C 1
ATOM 1550 O O . LYS B 1 74 ? 12.703 1.997 12.625 1 93.88 74 LYS B O 1
ATOM 1555 N N . ASP B 1 75 ? 12.703 3.348 10.852 1 95.25 75 ASP B N 1
ATOM 1556 C CA . ASP B 1 75 ? 11.766 4.293 11.445 1 95.25 75 ASP B CA 1
ATOM 1557 C C . ASP B 1 75 ? 10.344 3.744 11.414 1 95.25 75 ASP B C 1
ATOM 1559 O O . ASP B 1 75 ? 9.43 4.34 11.992 1 95.25 75 ASP B O 1
ATOM 1563 N N . LEU B 1 76 ? 10.156 2.602 10.797 1 93.62 76 LEU B N 1
ATOM 1564 C CA . LEU B 1 76 ? 8.844 1.956 10.75 1 93.62 76 LEU B CA 1
ATOM 1565 C C . LEU B 1 76 ? 8.305 1.704 12.148 1 93.62 76 LEU B C 1
ATOM 1567 O O . LEU B 1 76 ? 7.094 1.674 12.359 1 93.62 76 LEU B O 1
ATOM 1571 N N . SER B 1 77 ? 9.172 1.578 13.086 1 90.56 77 SER B N 1
ATOM 1572 C CA . SER B 1 77 ? 8.781 1.287 14.461 1 90.56 77 SER B CA 1
ATOM 1573 C C . SER B 1 77 ? 7.945 2.42 15.047 1 90.56 77 SER B C 1
ATOM 1575 O O . SER B 1 77 ? 7.168 2.205 15.977 1 90.56 77 SER B O 1
ATOM 1577 N N . PHE B 1 78 ? 7.992 3.586 14.508 1 92.56 78 PHE B N 1
ATOM 1578 C CA . PHE B 1 78 ? 7.277 4.75 15.016 1 92.56 78 PHE B CA 1
ATOM 1579 C C . PHE B 1 78 ? 5.875 4.824 14.422 1 92.56 78 PHE B C 1
ATOM 1581 O O . PHE B 1 78 ? 5.023 5.566 14.914 1 92.56 78 PHE B O 1
ATOM 1588 N N . LEU B 1 79 ? 5.629 4.086 13.359 1 93.94 79 LEU B N 1
ATOM 1589 C CA . LEU B 1 79 ? 4.406 4.219 12.578 1 93.94 79 LEU B CA 1
ATOM 1590 C C . LEU B 1 79 ? 3.23 3.564 13.297 1 93.94 79 LEU B C 1
ATOM 1592 O O . LEU B 1 79 ? 2.127 4.117 13.32 1 93.94 79 LEU B O 1
ATOM 1596 N N . GLY B 1 80 ? 3.467 2.438 13.922 1 89.56 80 GLY B N 1
ATOM 1597 C CA . GLY B 1 80 ? 2.41 1.627 14.508 1 89.56 80 GLY B CA 1
ATOM 1598 C C . GLY B 1 80 ? 1.543 2.395 15.492 1 89.56 80 GLY B C 1
ATOM 1599 O O . GLY B 1 80 ? 0.316 2.395 15.375 1 89.56 80 GLY B O 1
ATOM 1600 N N . GLU B 1 81 ? 2.146 3.014 16.438 1 90.12 81 GLU B N 1
ATOM 1601 C CA . GLU B 1 81 ? 1.402 3.729 17.469 1 90.12 81 GLU B CA 1
ATOM 1602 C C . GLU B 1 81 ? 0.6 4.883 16.875 1 90.12 81 GLU B C 1
ATOM 1604 O O . GLU B 1 81 ? -0.528 5.145 17.297 1 90.12 81 GLU B O 1
ATOM 1609 N N . ILE B 1 82 ? 1.164 5.508 15.938 1 93.88 82 ILE B N 1
ATOM 1610 C CA . ILE B 1 82 ? 0.505 6.656 15.32 1 93.88 82 ILE B CA 1
ATOM 1611 C C . ILE B 1 82 ? -0.712 6.184 14.523 1 93.88 82 ILE B C 1
ATOM 1613 O O . ILE B 1 82 ? -1.785 6.785 14.609 1 93.88 82 ILE B O 1
ATOM 1617 N N . ILE B 1 83 ? -0.514 5.172 13.812 1 95.25 83 ILE B N 1
ATOM 1618 C CA . ILE B 1 83 ? -1.614 4.629 13.023 1 95.25 83 ILE B CA 1
ATOM 1619 C C . ILE B 1 83 ? -2.725 4.145 13.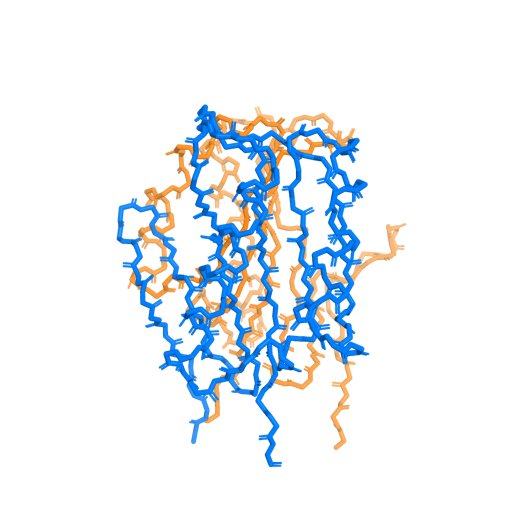953 1 95.25 83 ILE B C 1
ATOM 1621 O O . ILE B 1 83 ? -3.906 4.398 13.711 1 95.25 83 ILE B O 1
ATOM 1625 N N . LYS B 1 84 ? -2.389 3.467 15.031 1 94 84 LYS B N 1
ATOM 1626 C CA . LYS B 1 84 ? -3.367 2.975 16 1 94 84 LYS B CA 1
ATOM 1627 C C . LYS B 1 84 ? -4.246 4.109 16.516 1 94 84 LYS B C 1
ATOM 1629 O O . LYS B 1 84 ? -5.469 3.975 16.578 1 94 84 LYS B O 1
ATOM 1634 N N . GLU B 1 85 ? -3.678 5.129 16.844 1 93.75 85 GLU B N 1
ATOM 1635 C CA . GLU B 1 85 ? -4.379 6.273 17.422 1 93.75 85 GLU B CA 1
ATOM 1636 C C . GLU B 1 85 ? -5.273 6.949 16.375 1 93.75 85 GLU B C 1
ATOM 1638 O O . GLU B 1 85 ? -6.402 7.336 16.688 1 93.75 85 GLU B O 1
ATOM 1643 N N . ARG B 1 86 ? -4.855 7.012 15.18 1 96.19 86 ARG B N 1
ATOM 1644 C CA . ARG B 1 86 ? -5.504 7.883 14.203 1 96.19 86 ARG B CA 1
ATOM 1645 C C . ARG B 1 86 ? -6.594 7.137 13.438 1 96.19 86 ARG B C 1
ATOM 1647 O O . ARG B 1 86 ? -7.586 7.734 13.016 1 96.19 86 ARG B O 1
ATOM 1654 N N . PHE B 1 87 ? -6.352 5.875 13.234 1 96.31 87 PHE B N 1
ATOM 1655 C CA . PHE B 1 87 ? -7.277 5.129 12.391 1 96.31 87 PHE B CA 1
ATOM 1656 C C . PHE B 1 87 ? -8.281 4.359 13.242 1 96.31 87 PHE B C 1
ATOM 1658 O O . PHE B 1 87 ? -9.25 3.807 12.711 1 96.31 87 PHE B O 1
ATOM 1665 N N . GLU B 1 88 ? -8.078 4.277 14.555 1 90.56 88 GLU B N 1
ATOM 1666 C CA . GLU B 1 88 ? -9.031 3.748 15.531 1 90.56 88 GLU B CA 1
ATOM 1667 C C . GLU B 1 88 ? -9.531 2.367 15.117 1 90.56 88 GLU B C 1
ATOM 1669 O O . GLU B 1 88 ? -10.742 2.117 15.117 1 90.56 88 GLU B O 1
ATOM 1674 N N . GLY B 1 89 ? -8.688 1.55 14.68 1 92.19 89 GLY B N 1
ATOM 1675 C CA . GLY B 1 89 ? -9.031 0.167 14.398 1 92.19 89 GLY B CA 1
ATOM 1676 C C . GLY B 1 89 ? -9.383 -0.072 12.938 1 92.19 89 GLY B C 1
ATOM 1677 O O . GLY B 1 89 ? -9.445 -1.219 12.492 1 92.19 89 GLY B O 1
ATOM 1678 N N . LYS B 1 90 ? -9.656 0.955 12.18 1 94.88 90 LYS B N 1
ATOM 1679 C CA . LYS B 1 90 ? -9.961 0.844 10.758 1 94.88 90 LYS B CA 1
ATOM 1680 C C . LYS B 1 90 ? -8.695 1.007 9.914 1 94.88 90 LYS B C 1
ATOM 1682 O O . LYS B 1 90 ? -8.602 1.926 9.102 1 94.88 90 LYS B O 1
ATOM 1687 N N . TYR B 1 91 ? -7.848 0.009 10.047 1 97 91 TYR B N 1
ATOM 1688 C CA . TYR B 1 91 ? -6.516 0.104 9.461 1 97 91 TYR B CA 1
ATOM 1689 C C . TYR B 1 91 ? -6.555 -0.182 7.969 1 97 91 TYR B C 1
ATOM 1691 O O . TYR B 1 91 ? -7.191 -1.146 7.531 1 97 91 TYR B O 1
ATOM 1699 N N . PRO B 1 92 ? -5.926 0.592 7.195 1 97.56 92 PRO B N 1
ATOM 1700 C CA . PRO B 1 92 ? -5.809 0.304 5.766 1 97.56 92 PRO B CA 1
ATOM 1701 C C . PRO B 1 92 ? -4.832 -0.833 5.469 1 97.56 92 PRO B C 1
ATOM 1703 O O . PRO B 1 92 ? -4.086 -1.254 6.355 1 97.56 92 PRO B O 1
ATOM 1706 N N . ALA B 1 93 ? -4.922 -1.353 4.27 1 97.06 93 ALA B N 1
ATOM 1707 C CA . ALA B 1 93 ? -3.768 -2.086 3.762 1 97.06 93 ALA B CA 1
ATOM 1708 C C . ALA B 1 93 ? -2.555 -1.171 3.623 1 97.06 93 ALA B C 1
ATOM 1710 O O . ALA B 1 93 ? -2.684 -0.016 3.209 1 97.06 93 ALA B O 1
ATOM 1711 N N . ARG B 1 94 ? -1.43 -1.686 3.992 1 95.38 94 ARG B N 1
ATOM 1712 C CA . ARG B 1 94 ? -0.286 -0.781 4.051 1 95.38 94 ARG B CA 1
ATOM 1713 C C . ARG B 1 94 ? 0.962 -1.438 3.473 1 95.38 94 ARG B C 1
ATOM 1715 O O . ARG B 1 94 ? 1.21 -2.623 3.703 1 95.38 94 ARG B O 1
ATOM 1722 N N . LYS B 1 95 ? 1.653 -0.604 2.785 1 94.06 95 LYS B N 1
ATOM 1723 C CA . LYS B 1 95 ? 3.012 -0.933 2.359 1 94.06 95 LYS B CA 1
ATOM 1724 C C . LYS B 1 95 ? 4.012 0.102 2.865 1 94.06 95 LYS B C 1
ATOM 1726 O O . LYS B 1 95 ? 3.742 1.304 2.83 1 94.06 95 LYS B O 1
ATOM 1731 N N . ALA B 1 96 ? 5.047 -0.421 3.391 1 94.81 96 ALA B N 1
ATOM 1732 C CA . ALA B 1 96 ? 6.129 0.439 3.857 1 94.81 96 ALA B CA 1
ATOM 1733 C C . ALA B 1 96 ? 7.457 0.045 3.215 1 94.81 96 ALA B C 1
ATOM 1735 O O . ALA B 1 96 ? 7.789 -1.141 3.141 1 94.81 96 ALA B O 1
ATOM 1736 N N . TYR B 1 97 ? 8.195 1.084 2.723 1 95.94 97 TYR B N 1
ATOM 1737 C CA . TYR B 1 97 ? 9.461 0.742 2.094 1 95.94 97 TYR B CA 1
ATOM 1738 C C . TYR B 1 97 ? 10.438 1.91 2.166 1 95.94 97 TYR B C 1
ATOM 1740 O O . TYR B 1 97 ? 10.031 3.051 2.406 1 95.94 97 TYR B O 1
ATOM 1748 N N . GLU B 1 98 ? 11.703 1.575 1.996 1 97.81 98 GLU B N 1
ATOM 1749 C CA . GLU B 1 98 ? 12.781 2.562 2.008 1 97.81 98 GLU B CA 1
ATOM 1750 C C . GLU B 1 98 ? 13.016 3.141 0.614 1 97.81 98 GLU B C 1
ATOM 1752 O O . GLU B 1 98 ? 13 2.406 -0.377 1 97.81 98 GLU B O 1
ATOM 1757 N N . THR B 1 99 ? 13.211 4.414 0.594 1 96.94 99 THR B N 1
ATOM 1758 C CA . THR B 1 99 ? 13.547 5.086 -0.655 1 96.94 99 THR B CA 1
ATOM 1759 C C . THR B 1 99 ? 14.453 6.293 -0.395 1 96.94 99 THR B C 1
ATOM 1761 O O . THR B 1 99 ? 14.758 6.609 0.756 1 96.94 99 THR B O 1
ATOM 1764 N N . LYS B 1 100 ? 14.945 6.898 -1.457 1 95.94 100 LYS B N 1
ATOM 1765 C CA . LYS B 1 100 ? 15.656 8.172 -1.365 1 95.94 100 LYS B CA 1
ATOM 1766 C C . LYS B 1 100 ? 14.734 9.344 -1.69 1 95.94 100 LYS B C 1
ATOM 1768 O O . LYS B 1 100 ? 13.773 9.188 -2.455 1 95.94 100 LYS B O 1
ATOM 1773 N N . PHE B 1 101 ? 15.031 10.445 -1.051 1 95.5 101 PHE B N 1
ATOM 1774 C CA . PHE B 1 101 ? 14.312 11.688 -1.311 1 95.5 101 PHE B CA 1
ATOM 1775 C C . PHE B 1 101 ? 15.242 12.75 -1.883 1 95.5 101 PHE B C 1
ATOM 1777 O O . PHE B 1 101 ? 16.422 12.812 -1.519 1 95.5 101 PHE B O 1
ATOM 1784 N N . ILE B 1 102 ? 14.688 13.531 -2.777 1 91.44 102 ILE B N 1
ATOM 1785 C CA . ILE B 1 102 ? 15.5 14.562 -3.414 1 91.44 102 ILE B CA 1
ATOM 1786 C C . ILE B 1 102 ? 15.82 15.664 -2.404 1 91.44 102 ILE B C 1
ATOM 1788 O O . ILE B 1 102 ? 16.938 16.188 -2.383 1 91.44 102 ILE B O 1
ATOM 1792 N N . ARG B 1 103 ? 14.844 16.062 -1.616 1 91.81 103 ARG B N 1
ATOM 1793 C CA . ARG B 1 103 ? 15.039 17.141 -0.663 1 91.81 103 ARG B CA 1
ATOM 1794 C C . ARG B 1 103 ? 15.648 16.625 0.636 1 91.81 103 ARG B C 1
ATOM 1796 O O . ARG B 1 103 ? 15.188 15.633 1.19 1 91.81 103 ARG B O 1
ATOM 1803 N N . ASP B 1 104 ? 16.531 17.438 0.986 1 92.19 104 ASP B N 1
ATOM 1804 C CA . ASP B 1 104 ? 17.125 17.141 2.287 1 92.19 104 ASP B CA 1
ATOM 1805 C C . ASP B 1 104 ? 16.141 17.438 3.416 1 92.19 104 ASP B C 1
ATOM 1807 O O . ASP B 1 104 ? 15.32 18.344 3.307 1 92.19 104 ASP B O 1
ATOM 1811 N N . GLY B 1 105 ? 16.094 16.625 4.406 1 96.5 105 GLY B N 1
ATOM 1812 C CA . GLY B 1 105 ? 15.258 16.891 5.562 1 96.5 105 GLY B CA 1
ATOM 1813 C C . GLY B 1 105 ? 13.961 16.125 5.547 1 96.5 105 GLY B C 1
ATOM 1814 O O . GLY B 1 105 ? 13.273 16.031 6.566 1 96.5 105 GLY B O 1
ATOM 1815 N N . ILE B 1 106 ? 13.625 15.656 4.348 1 97.31 106 ILE B N 1
ATOM 1816 C CA . ILE B 1 106 ? 12.438 14.812 4.281 1 97.31 106 ILE B CA 1
ATOM 1817 C C . ILE B 1 106 ? 12.828 13.359 4.566 1 97.31 106 ILE B C 1
ATOM 1819 O O . ILE B 1 106 ? 13.633 12.773 3.84 1 97.31 106 ILE B O 1
ATOM 1823 N N . ASP B 1 107 ? 12.164 12.805 5.559 1 98.06 107 ASP B N 1
ATOM 1824 C CA . ASP B 1 107 ? 12.492 11.438 5.941 1 98.06 107 ASP B CA 1
ATOM 1825 C C . ASP B 1 107 ? 11.273 10.523 5.82 1 98.06 107 ASP B C 1
ATOM 1827 O O . ASP B 1 107 ? 11.383 9.305 5.977 1 98.06 107 ASP B O 1
ATOM 1831 N N . PHE B 1 108 ? 10.164 11.188 5.484 1 98.56 108 PHE B N 1
ATOM 1832 C CA . PHE B 1 108 ? 8.945 10.383 5.441 1 98.56 108 PHE B CA 1
ATOM 1833 C C . PHE B 1 108 ? 7.902 11.031 4.539 1 98.56 108 PHE B C 1
ATOM 1835 O O . PHE B 1 108 ? 7.727 12.25 4.559 1 98.56 108 PHE B O 1
ATOM 1842 N N . GLN B 1 109 ? 7.199 10.219 3.791 1 98.62 109 GLN B N 1
ATOM 1843 C CA . GLN B 1 109 ? 6.059 10.594 2.969 1 98.62 109 GLN B CA 1
ATOM 1844 C C . GLN B 1 109 ? 4.988 9.508 2.973 1 98.62 109 GLN B C 1
ATOM 1846 O O . GLN B 1 109 ? 5.312 8.312 2.994 1 98.62 109 GLN B O 1
ATOM 1851 N N . VAL B 1 110 ? 3.729 9.891 2.945 1 98.69 110 VAL B N 1
ATOM 1852 C CA . VAL B 1 110 ? 2.668 8.898 2.818 1 98.69 110 VAL B CA 1
ATOM 1853 C C . VAL B 1 110 ? 1.745 9.273 1.662 1 98.69 110 VAL B C 1
ATOM 1855 O O . VAL B 1 110 ? 1.424 10.445 1.473 1 98.69 110 VAL B O 1
ATOM 1858 N N . ASP B 1 111 ? 1.407 8.312 0.843 1 98.44 111 ASP B N 1
ATOM 1859 C CA . ASP B 1 111 ? 0.38 8.391 -0.191 1 98.44 111 ASP B CA 1
ATOM 1860 C C . ASP B 1 111 ? -0.772 7.438 0.107 1 98.44 111 ASP B C 1
ATOM 1862 O O . ASP B 1 111 ? -0.599 6.457 0.834 1 98.44 111 ASP B O 1
ATOM 1866 N N . ALA B 1 112 ? -1.933 7.766 -0.48 1 98.75 112 ALA B N 1
ATOM 1867 C CA . ALA B 1 112 ? -3.064 6.934 -0.08 1 98.75 112 ALA B CA 1
ATOM 1868 C C . ALA B 1 112 ? -4.078 6.805 -1.213 1 98.75 112 ALA B C 1
ATOM 1870 O O . ALA B 1 112 ? -4.145 7.66 -2.098 1 98.75 112 ALA B O 1
ATOM 1871 N N . ILE B 1 113 ? -4.801 5.715 -1.188 1 98.69 113 ILE B N 1
ATOM 1872 C CA . ILE B 1 113 ? -6.02 5.5 -1.965 1 98.69 113 ILE B CA 1
ATOM 1873 C C . ILE B 1 113 ? -7.223 5.414 -1.028 1 98.69 113 ILE B C 1
ATOM 1875 O O . ILE B 1 113 ? -7.266 4.562 -0.139 1 98.69 113 ILE B O 1
ATOM 1879 N N . ALA B 1 114 ? -8.172 6.316 -1.202 1 98.56 114 ALA B N 1
ATOM 1880 C CA . ALA B 1 114 ? -9.391 6.336 -0.404 1 98.56 114 ALA B CA 1
ATOM 1881 C C . ALA B 1 114 ? -10.602 5.906 -1.235 1 98.56 114 ALA B C 1
ATOM 1883 O O . ALA B 1 114 ? -10.539 5.895 -2.467 1 98.56 114 ALA B O 1
ATOM 1884 N N . PHE B 1 115 ? -11.617 5.508 -0.522 1 98.31 115 PHE B N 1
ATOM 1885 C CA . PHE B 1 115 ? -12.836 5.012 -1.148 1 98.31 115 PHE B CA 1
ATOM 1886 C C . PHE B 1 115 ? -14.062 5.691 -0.555 1 98.31 115 PHE B C 1
ATOM 1888 O O . PHE B 1 115 ? -14.195 5.785 0.667 1 98.31 115 PHE B O 1
ATOM 1895 N N . ARG B 1 116 ? -14.883 6.191 -1.495 1 95.69 116 ARG B N 1
ATOM 1896 C CA . ARG B 1 116 ? -16.141 6.797 -1.089 1 95.69 116 ARG B CA 1
ATOM 1897 C C . ARG B 1 116 ? -17.234 5.738 -0.943 1 95.69 116 ARG B C 1
ATOM 1899 O O . ARG B 1 116 ? -17.688 5.16 -1.936 1 95.69 116 ARG B O 1
ATOM 1906 N N . GLU B 1 117 ? -17.672 5.582 0.324 1 91.25 117 GLU B N 1
ATOM 1907 C CA . GLU B 1 117 ? -18.734 4.613 0.576 1 91.25 117 GLU B CA 1
ATOM 1908 C C . GLU B 1 117 ? -20.094 5.164 0.163 1 91.25 117 GLU B C 1
ATOM 1910 O O . GLU B 1 117 ? -20.344 6.371 0.255 1 91.25 117 GLU B O 1
ATOM 1915 N N . ASN B 1 118 ? -20.906 4.219 -0.533 1 78.44 118 ASN B N 1
ATOM 1916 C CA . ASN B 1 118 ? -22.266 4.598 -0.905 1 78.44 118 ASN B CA 1
ATOM 1917 C C . ASN B 1 118 ? -23.312 3.764 -0.162 1 78.44 118 ASN B C 1
ATOM 1919 O O . ASN B 1 118 ? -23.031 2.621 0.212 1 78.44 118 ASN B O 1
#

pLDDT: mean 95.68, std 5.59, range [46.84, 98.75]

Radius of gyration: 17.68 Å; Cα contacts (8 Å, |Δi|>4): 507; chains: 2; bounding box: 43×45×36 Å

Secondary structure (DSSP, 8-state):
---EEEEEEETTTTEEEEEEETTEEEEEEE---TTS-HHHHHHHHHHHHHHHHHTTT--GGGEEEEEEEESSGGGGGGHHHHHHHHHTT-PPEEEEEE---SSTT--EEEEEEEE---/---EEEEEEETTTTEEEEEEETTEEEEEEE---TTS-HHHHHHHHHHHHHHHHHTTT--GGGEEEEEEEESSGGGGGGHHHHHHHHHTT-PPEEEEEE---SSTT--EEEEEEEE---

Solvent-accessible surface area (backbone atoms only — not comparable to full-atom values): 12340 Å² total; per-residue (Å²): 107,47,57,77,45,68,40,74,66,37,77,82,65,37,30,10,34,34,22,36,45,71,53,35,32,31,36,27,80,15,52,35,57,67,65,53,56,67,67,52,15,52,52,33,14,51,50,46,47,41,52,57,30,45,77,72,75,42,49,64,71,32,33,53,32,35,45,38,42,18,54,54,56,78,57,55,73,63,46,57,66,55,48,50,68,71,34,67,82,46,72,46,52,74,46,75,47,60,34,64,65,82,52,83,48,52,52,46,38,41,31,37,35,30,46,61,84,131,131,84,59,76,47,75,42,73,67,38,76,90,81,68,48,55,35,34,36,36,48,72,56,35,33,43,35,43,84,15,54,37,56,66,64,52,56,68,69,52,16,51,51,34,13,51,49,45,46,39,53,57,32,48,76,71,76,42,50,63,69,30,32,42,32,36,43,39,39,20,53,52,49,77,58,52,74,64,47,26,65,53,42,42,69,70,32,68,80,44,37,27,12,54,46,74,40,34,47,86,63,91,55,84,48,52,52,46,39,41,33,38,35,31,46,62,69,80

InterPro domains:
  IPR006175 YjgF/YER057c/UK114 family [PF01042] (14-114)
  IPR035959 RutC-like superfamily [G3DSA:3.30.1330.40] (1-118)
  IPR035959 RutC-like superfamily [SSF55298] (9-116)

Nearest PDB structures (foldseek):
  2ewc-assembly1_B  TM=9.689E-01  e=1.415E-16  Streptococcus pyogenes M1 GAS
  6tcc-assembly1_A  TM=8.294E-01  e=2.079E-10  Salmo salar
  3v4d-assembly1_A  TM=9.029E-01  e=1.375E-09  Escherichia coli O6
  3v4d-assembly2_B  TM=8.372E-01  e=1.288E-09  Escherichia coli O6
  3v4d-assembly2_D  TM=7.932E-01  e=4.544E-10  Escherichia coli O6

Organism: NCBI:txid704125

Sequence (236 aa):
MREIIRTEIDKEWAHSAIVEAGDYVYISYCMKSEGQSIENQINGAFDVLSERLEKIGLTLKSVAQMDCLFRDIKDLSFLGEIIKERFEGKYPARKAYETKFIRDGIDFQVDAIAFRENMREIIRTEIDKEWAHSAIVEAGDYVYISYCMKSEGQSIENQINGAFDVLSERLEKIGLTLKSVAQMDCLFRDIKDLSFLGEIIKERFEGKYPARKAYETKFIRDGIDFQVDAIAFREN